Protein AF-A0A023NCV7-F1 (afdb_monomer)

Nearest PDB structures (foldseek):
  8yb4-assembly1_B  TM=9.248E-01  e=5.622E-22  Arabidopsis thaliana
  8yb4-assembly1_A  TM=9.280E-01  e=4.798E-21  Arabidopsis thaliana
  9iuz-assembly1_B  TM=9.327E-01  e=4.513E-21  Arabidopsis thaliana
  9iuz-assembly1_A  TM=9.263E-01  e=2.508E-20  Arabidopsis thaliana
  8f5z-assembly1_B  TM=8.716E-01  e=1.616E-18  Arabidopsis thaliana

Sequence (197 aa):
SLRAPHGCHAQYMVNMGSIASLVMSVTINDDDDDETEADQRKGRKLWGLVVCHHTGPRFVPFPLRYACEFLIQVFGIQINKEVELAAQMREKHILETQTVLCDMLLRESPVAIVTQSPNVMDLVKCDGAALYYQKRFWLLGVSPAEAQIRDITEWLLEYHAGSTGLSTDSLSEAGYLGASVLADAVCGMAAIRINSK

Structure (mmCIF, N/CA/C/O backbone):
data_AF-A0A023NCV7-F1
#
_entry.id   AF-A0A023NCV7-F1
#
loop_
_atom_site.group_PDB
_atom_site.id
_atom_site.type_symbol
_atom_site.label_atom_id
_atom_site.label_alt_id
_atom_site.label_comp_id
_atom_site.label_asym_id
_atom_site.label_entity_id
_atom_site.label_seq_id
_atom_site.pdbx_PDB_ins_code
_atom_site.Cartn_x
_atom_site.Cartn_y
_atom_site.Cartn_z
_atom_site.occupancy
_atom_site.B_iso_or_equiv
_atom_site.auth_seq_id
_atom_site.auth_comp_id
_atom_site.auth_asym_id
_atom_site.auth_atom_id
_atom_site.pdbx_PDB_model_num
ATOM 1 N N . SER A 1 1 ? 32.061 -2.683 -18.522 1.00 50.81 1 SER A N 1
ATOM 2 C CA . SER A 1 1 ? 31.701 -3.989 -19.111 1.00 50.81 1 SER A CA 1
ATOM 3 C C . SER A 1 1 ? 30.283 -3.904 -19.662 1.00 50.81 1 SER A C 1
ATOM 5 O O . SER A 1 1 ? 29.450 -3.301 -18.995 1.00 50.81 1 SER A O 1
ATOM 7 N N . LEU A 1 2 ? 30.011 -4.425 -20.864 1.00 81.94 2 LEU A N 1
ATOM 8 C CA . LEU A 1 2 ? 28.650 -4.552 -21.407 1.00 81.94 2 LEU A CA 1
ATOM 9 C C . LEU A 1 2 ? 28.188 -5.996 -21.184 1.00 81.94 2 LEU A C 1
ATOM 11 O O . LEU A 1 2 ? 28.809 -6.923 -21.695 1.00 81.94 2 LEU A O 1
ATOM 15 N N . ARG A 1 3 ? 27.131 -6.185 -20.389 1.00 91.69 3 ARG A N 1
ATOM 16 C CA . ARG A 1 3 ? 26.597 -7.506 -20.033 1.00 91.69 3 ARG A CA 1
ATOM 17 C C . ARG A 1 3 ? 25.434 -7.864 -20.956 1.00 91.69 3 ARG A C 1
ATOM 19 O O . ARG A 1 3 ? 24.516 -7.062 -21.108 1.00 91.69 3 ARG A O 1
ATOM 26 N N . ALA A 1 4 ? 25.449 -9.065 -21.529 1.00 92.31 4 ALA A N 1
ATOM 27 C CA . ALA A 1 4 ? 24.305 -9.582 -22.276 1.00 92.31 4 ALA A CA 1
ATOM 28 C C . ALA A 1 4 ? 23.112 -9.869 -21.334 1.00 92.31 4 ALA A C 1
ATOM 30 O O . ALA A 1 4 ? 23.329 -10.312 -20.199 1.00 92.31 4 ALA A O 1
ATOM 31 N N . PRO A 1 5 ? 21.858 -9.623 -21.763 1.00 92.38 5 PRO A N 1
ATOM 32 C CA . PRO A 1 5 ? 20.683 -9.967 -20.970 1.00 92.38 5 PRO A CA 1
ATOM 33 C C . PRO A 1 5 ? 20.503 -11.488 -20.884 1.00 92.38 5 PRO A C 1
ATOM 35 O O . PRO A 1 5 ? 20.932 -12.236 -21.760 1.00 92.38 5 PRO A O 1
ATOM 38 N N . HIS A 1 6 ? 19.834 -11.947 -19.827 1.00 95.25 6 HIS A N 1
ATOM 39 C CA . HIS A 1 6 ? 19.460 -13.354 -19.699 1.00 95.25 6 HIS A CA 1
ATOM 40 C C . HIS A 1 6 ? 18.419 -13.742 -20.767 1.00 95.25 6 HIS A C 1
ATOM 42 O O . HIS A 1 6 ? 17.557 -12.930 -21.113 1.00 95.25 6 HIS A O 1
ATOM 48 N N . GLY A 1 7 ? 18.461 -14.987 -21.257 1.00 95.38 7 GLY A N 1
ATOM 49 C CA . GLY A 1 7 ? 17.630 -15.444 -22.381 1.00 95.38 7 GLY A CA 1
ATOM 50 C C . GLY A 1 7 ? 16.120 -15.299 -22.152 1.00 95.38 7 GLY A C 1
ATOM 51 O O . GLY A 1 7 ? 15.398 -14.906 -23.065 1.00 95.38 7 GLY A O 1
ATOM 52 N N . CYS A 1 8 ? 15.640 -15.514 -20.921 1.00 96.06 8 CYS A N 1
ATOM 53 C CA . CYS A 1 8 ? 14.221 -15.309 -20.600 1.00 96.06 8 CYS A CA 1
ATOM 54 C C . CYS A 1 8 ? 13.778 -13.846 -20.778 1.00 96.06 8 CYS A C 1
ATOM 56 O O . CYS A 1 8 ? 12.691 -13.591 -21.291 1.00 96.06 8 CYS A O 1
ATOM 58 N N . HIS A 1 9 ? 14.634 -12.880 -20.425 1.00 95.19 9 HIS A N 1
ATOM 59 C CA . HIS A 1 9 ? 14.334 -11.462 -20.598 1.00 95.19 9 HIS A CA 1
ATOM 60 C C . HIS A 1 9 ? 14.361 -11.067 -22.078 1.00 95.19 9 HIS A C 1
ATOM 62 O O . HIS A 1 9 ? 13.511 -10.303 -22.520 1.00 95.19 9 HIS A O 1
ATOM 68 N N . ALA A 1 10 ? 15.274 -11.636 -22.870 1.00 94.12 10 ALA A N 1
ATOM 69 C CA . ALA A 1 10 ? 15.285 -11.426 -24.317 1.00 94.12 10 ALA A CA 1
ATOM 70 C C . ALA A 1 10 ? 13.975 -11.904 -24.974 1.00 94.12 10 ALA A C 1
ATOM 72 O O . ALA A 1 10 ? 13.380 -11.161 -25.753 1.00 94.12 10 ALA A O 1
ATOM 73 N N . GLN A 1 11 ? 13.475 -13.093 -24.611 1.00 96.25 11 GLN A N 1
ATOM 74 C CA . GLN A 1 11 ? 12.193 -13.589 -25.126 1.00 96.25 11 GLN A CA 1
ATOM 75 C C . GLN A 1 11 ? 11.005 -12.734 -24.658 1.00 96.25 11 GLN A C 1
ATOM 77 O O . GLN A 1 11 ? 10.097 -12.465 -25.440 1.00 96.25 11 GLN A O 1
ATOM 82 N N . TYR A 1 12 ? 11.020 -12.263 -23.408 1.00 96.56 12 TYR A N 1
ATOM 83 C CA . TYR A 1 12 ? 10.007 -11.339 -22.891 1.00 96.56 12 TYR A CA 1
ATOM 84 C C . TYR A 1 12 ? 9.927 -10.044 -23.717 1.00 96.56 12 TYR A C 1
ATOM 86 O O . TYR A 1 12 ? 8.837 -9.615 -24.091 1.00 96.56 12 TYR A O 1
ATOM 94 N N . MET A 1 13 ? 11.076 -9.461 -24.066 1.00 96.50 13 MET A N 1
ATOM 95 C CA . MET A 1 13 ? 11.151 -8.260 -24.903 1.00 96.50 13 MET A CA 1
ATOM 96 C C . MET A 1 13 ? 10.560 -8.488 -26.302 1.00 96.50 13 MET A C 1
ATOM 98 O O . MET A 1 13 ? 9.782 -7.659 -26.776 1.00 96.50 13 MET A O 1
ATOM 102 N N . VAL A 1 14 ? 10.842 -9.644 -26.920 1.00 95.06 14 VAL A N 1
ATOM 103 C CA . VAL A 1 14 ? 10.238 -10.050 -28.204 1.00 95.06 14 VAL A CA 1
ATOM 104 C C . VAL A 1 14 ? 8.720 -10.171 -28.084 1.00 95.06 14 VAL A C 1
ATOM 106 O O . VAL A 1 14 ? 8.000 -9.621 -28.913 1.00 95.06 14 VAL A O 1
ATOM 109 N N . ASN A 1 15 ? 8.226 -10.830 -27.032 1.00 96.81 15 ASN A N 1
ATOM 110 C CA . ASN A 1 15 ? 6.789 -11.007 -26.807 1.00 96.81 15 ASN A CA 1
ATOM 111 C C . ASN A 1 15 ? 6.062 -9.668 -26.582 1.00 96.81 15 ASN A C 1
ATOM 113 O O . ASN A 1 15 ? 4.904 -9.534 -26.963 1.00 96.81 15 ASN A O 1
ATOM 117 N N . MET A 1 16 ? 6.740 -8.669 -26.006 1.00 95.75 16 MET A N 1
ATOM 118 C CA . MET A 1 16 ? 6.221 -7.302 -25.866 1.00 95.75 16 MET A CA 1
ATOM 119 C C . MET A 1 16 ? 6.356 -6.441 -27.133 1.00 95.75 16 MET A C 1
ATOM 121 O O . MET A 1 16 ? 5.933 -5.286 -27.129 1.00 95.75 16 MET A O 1
ATOM 125 N N . GLY A 1 17 ? 6.977 -6.943 -28.205 1.00 95.50 17 GLY A N 1
ATOM 126 C CA . GLY A 1 17 ? 7.245 -6.157 -29.413 1.00 95.50 17 GLY A CA 1
ATOM 127 C C . GLY A 1 17 ? 8.300 -5.059 -29.217 1.00 95.50 17 GLY A C 1
ATOM 128 O O . GLY A 1 17 ? 8.311 -4.070 -29.951 1.00 95.50 17 GLY A O 1
ATOM 129 N N . SER A 1 18 ? 9.188 -5.204 -28.228 1.00 96.12 18 SER A N 1
ATOM 130 C CA . SER A 1 18 ? 10.251 -4.242 -27.942 1.00 96.12 18 SER A CA 1
ATOM 131 C C . SER A 1 18 ? 11.618 -4.782 -28.369 1.00 96.12 18 SER A C 1
ATOM 133 O O . SER A 1 18 ? 12.077 -5.816 -27.893 1.00 96.12 18 SER A O 1
ATOM 135 N N . ILE A 1 19 ? 12.282 -4.061 -29.278 1.00 95.19 19 ILE A N 1
ATOM 136 C CA . ILE A 1 19 ? 13.569 -4.454 -29.877 1.00 95.19 19 ILE A CA 1
ATOM 137 C C . ILE A 1 19 ? 14.756 -3.874 -29.099 1.00 95.19 19 ILE A C 1
ATOM 139 O O . ILE A 1 19 ? 15.827 -4.477 -29.051 1.00 95.19 19 ILE A O 1
ATOM 143 N N . ALA A 1 20 ? 14.586 -2.707 -28.478 1.00 95.62 20 ALA A N 1
ATOM 144 C CA . ALA A 1 20 ? 15.602 -2.095 -27.631 1.00 95.62 20 ALA A CA 1
ATOM 145 C C . ALA A 1 20 ? 14.981 -1.540 -26.349 1.00 95.62 20 ALA A C 1
ATOM 147 O O . ALA A 1 20 ? 13.881 -0.983 -26.376 1.00 95.62 20 ALA A O 1
ATOM 148 N N . SER A 1 21 ? 15.718 -1.641 -25.242 1.00 95.44 21 SER A N 1
ATOM 149 C CA . SER A 1 21 ? 15.344 -1.030 -23.970 1.00 95.44 21 SER A CA 1
ATOM 150 C C . SER A 1 21 ? 16.503 -0.328 -23.272 1.00 95.44 21 SER A C 1
ATOM 152 O O . SER A 1 21 ? 17.675 -0.666 -23.452 1.00 95.44 21 SER A O 1
ATOM 154 N N . LEU A 1 22 ? 16.150 0.667 -22.461 1.00 95.81 22 LEU A N 1
ATOM 155 C CA . LEU A 1 22 ? 17.023 1.296 -21.476 1.00 95.81 22 LEU A CA 1
ATOM 156 C C . LEU A 1 22 ? 16.271 1.315 -20.147 1.00 95.81 22 LEU A C 1
ATOM 158 O O . LEU A 1 22 ? 15.139 1.788 -20.092 1.00 95.81 22 LEU A O 1
ATOM 162 N N . VAL A 1 23 ? 16.895 0.794 -19.096 1.00 95.62 23 VAL A N 1
ATOM 163 C CA . VAL A 1 23 ? 16.295 0.697 -17.763 1.00 95.62 23 VAL A CA 1
ATOM 164 C C . VAL A 1 23 ? 17.202 1.392 -16.762 1.00 95.62 23 VAL A C 1
ATOM 166 O O . VAL A 1 23 ? 18.411 1.160 -16.764 1.00 95.62 23 VAL A O 1
ATOM 169 N N . MET A 1 24 ? 16.620 2.239 -15.918 1.00 96.19 24 MET A N 1
ATOM 170 C CA . MET A 1 24 ? 17.314 2.958 -14.849 1.00 96.19 24 MET A CA 1
ATOM 171 C C . MET A 1 24 ? 16.564 2.766 -13.533 1.00 96.19 24 MET A C 1
ATOM 173 O O . MET A 1 24 ? 15.335 2.811 -13.506 1.00 96.19 24 MET A O 1
ATOM 177 N N . SER A 1 25 ? 17.298 2.549 -12.445 1.00 95.62 25 SER A N 1
ATOM 178 C CA . SER A 1 25 ? 16.724 2.358 -11.113 1.00 95.62 25 SER A CA 1
ATOM 179 C C . SER A 1 25 ? 16.431 3.685 -10.427 1.00 95.62 25 SER A C 1
ATOM 181 O O . SER A 1 25 ? 17.313 4.536 -10.324 1.00 95.62 25 SER A O 1
ATOM 183 N N . VAL A 1 26 ? 15.224 3.818 -9.890 1.00 96.38 26 VAL A N 1
ATOM 184 C CA . VAL A 1 26 ? 14.843 4.890 -8.973 1.00 96.38 26 VAL A CA 1
ATOM 185 C C . VAL A 1 26 ? 15.020 4.360 -7.556 1.00 96.38 26 VAL A C 1
ATOM 187 O O . VAL A 1 26 ? 14.357 3.402 -7.160 1.00 96.38 26 VAL A O 1
ATOM 190 N N . THR A 1 27 ? 15.925 4.961 -6.792 1.00 92.94 27 THR A N 1
ATOM 191 C CA . THR A 1 27 ? 16.217 4.549 -5.412 1.00 92.94 27 THR A CA 1
ATOM 192 C C . THR A 1 27 ? 15.955 5.692 -4.450 1.00 92.94 27 THR A C 1
ATOM 194 O O . THR A 1 27 ? 16.483 6.793 -4.658 1.00 92.94 27 THR A O 1
ATOM 197 N N . ILE A 1 28 ? 15.196 5.408 -3.399 1.00 92.50 28 ILE A N 1
ATOM 198 C CA . ILE A 1 28 ? 14.858 6.354 -2.335 1.00 92.50 28 ILE A CA 1
ATOM 199 C C . ILE A 1 28 ? 15.565 5.960 -1.035 1.00 92.50 28 ILE A C 1
ATOM 201 O O . ILE A 1 28 ? 16.189 4.899 -0.978 1.00 92.50 28 ILE A O 1
ATOM 205 N N . ASN A 1 29 ? 15.523 6.828 -0.032 1.00 89.00 29 ASN A N 1
ATOM 206 C CA . ASN A 1 29 ? 16.001 6.495 1.300 1.00 89.00 29 ASN A CA 1
ATOM 207 C C . ASN A 1 29 ? 15.086 5.430 1.896 1.00 89.00 29 ASN A C 1
ATOM 209 O O . ASN A 1 29 ? 13.879 5.405 1.645 1.00 89.00 29 ASN A O 1
ATOM 213 N N . ASP A 1 30 ? 15.697 4.509 2.616 1.00 81.75 30 ASP A N 1
ATOM 214 C CA . ASP A 1 30 ? 14.975 3.524 3.383 1.00 81.75 30 ASP A CA 1
ATOM 215 C C . ASP A 1 30 ? 14.709 4.106 4.767 1.00 81.75 30 ASP A C 1
ATOM 217 O O . ASP A 1 30 ? 15.651 4.338 5.522 1.00 81.75 30 ASP A O 1
ATOM 221 N N . ASP A 1 31 ? 13.441 4.413 5.031 1.00 69.94 31 ASP A N 1
ATOM 222 C CA . ASP A 1 31 ? 12.961 4.894 6.329 1.00 69.94 31 ASP A CA 1
ATOM 223 C C . ASP A 1 31 ? 12.339 3.748 7.158 1.00 69.94 31 ASP A C 1
ATOM 225 O O . ASP A 1 31 ? 11.772 4.005 8.217 1.00 69.94 31 ASP A O 1
ATOM 229 N N . ASP A 1 32 ? 12.431 2.491 6.687 1.00 59.00 32 ASP A N 1
ATOM 230 C CA . ASP A 1 32 ? 12.025 1.297 7.446 1.00 59.00 32 ASP A CA 1
ATOM 231 C C . ASP A 1 32 ? 13.099 0.972 8.507 1.00 59.00 32 ASP A C 1
ATOM 233 O O . ASP A 1 32 ? 13.773 -0.056 8.454 1.00 59.00 32 ASP A O 1
ATOM 237 N N . ASP A 1 33 ? 13.294 1.883 9.462 1.00 52.72 33 ASP A N 1
ATOM 238 C CA . ASP A 1 33 ? 14.011 1.604 10.704 1.00 52.72 33 ASP A CA 1
ATOM 239 C C . ASP A 1 33 ? 13.010 0.944 11.671 1.00 52.72 33 ASP A C 1
ATOM 241 O O . ASP A 1 33 ? 12.359 1.610 12.477 1.00 52.72 33 ASP A O 1
ATOM 245 N N . ASP A 1 34 ? 12.881 -0.387 11.606 1.00 49.22 34 ASP A N 1
ATOM 246 C CA . ASP A 1 34 ? 12.534 -1.148 12.809 1.00 49.22 34 ASP A CA 1
ATOM 247 C C . ASP A 1 34 ? 13.583 -0.761 13.863 1.00 49.22 34 ASP A C 1
ATOM 249 O O . ASP A 1 34 ? 14.760 -1.094 13.717 1.00 49.22 34 ASP A O 1
ATOM 253 N N . GLU A 1 35 ? 13.177 0.006 14.880 1.00 49.16 35 GLU A N 1
ATOM 254 C CA . GLU A 1 35 ? 14.012 0.603 15.932 1.00 49.16 35 GLU A CA 1
ATOM 255 C C . GLU A 1 35 ? 14.779 -0.445 16.768 1.00 49.16 35 GLU A C 1
ATOM 257 O O . GLU A 1 35 ? 14.533 -0.615 17.963 1.00 49.16 35 GLU A O 1
ATOM 262 N N . THR A 1 36 ? 15.727 -1.178 16.178 1.00 51.59 36 THR A N 1
ATOM 263 C CA . THR A 1 36 ? 16.487 -2.191 16.918 1.00 51.59 36 THR A CA 1
ATOM 264 C C . THR A 1 36 ? 17.975 -2.279 16.664 1.00 51.59 36 THR A C 1
ATOM 266 O O . THR A 1 36 ? 18.594 -3.019 17.417 1.00 51.59 36 THR A O 1
ATOM 269 N N . GLU A 1 37 ? 18.611 -1.507 15.774 1.00 45.31 37 GLU A N 1
ATOM 270 C CA . GLU A 1 37 ? 20.084 -1.454 15.766 1.00 45.31 37 GLU A CA 1
ATOM 271 C C . GLU A 1 37 ? 20.654 -0.059 15.474 1.00 45.31 37 GLU A C 1
ATOM 273 O O . GLU A 1 37 ? 20.385 0.585 14.465 1.00 45.31 37 GLU A O 1
ATOM 278 N N . ALA A 1 38 ? 21.488 0.405 16.406 1.00 50.50 38 ALA A N 1
ATOM 279 C CA . ALA A 1 38 ? 22.177 1.687 16.408 1.00 50.50 38 ALA A CA 1
ATOM 280 C C . ALA A 1 38 ? 23.367 1.735 15.425 1.00 50.50 38 ALA A C 1
ATOM 282 O O . ALA A 1 38 ? 24.478 2.087 15.823 1.00 50.50 38 ALA A O 1
ATOM 283 N N . ASP A 1 39 ? 23.147 1.413 14.147 1.00 46.59 39 ASP A N 1
ATOM 284 C CA . ASP A 1 39 ? 24.123 1.654 13.076 1.00 46.59 39 ASP A CA 1
ATOM 285 C C . ASP A 1 39 ? 23.455 2.397 11.904 1.00 46.59 39 ASP A C 1
ATOM 287 O O . ASP A 1 39 ? 22.959 1.823 10.937 1.00 46.59 39 ASP A O 1
ATOM 291 N N . GLN A 1 40 ? 23.402 3.728 12.043 1.00 50.50 40 GLN A N 1
ATOM 292 C CA . GLN A 1 40 ? 22.711 4.697 11.181 1.00 50.50 40 GLN A CA 1
ATOM 293 C C . GLN A 1 40 ? 23.321 4.824 9.775 1.00 50.50 40 GLN A C 1
ATOM 295 O O . GLN A 1 40 ? 23.818 5.882 9.372 1.00 50.50 40 GLN A O 1
ATOM 300 N N . ARG A 1 41 ? 23.240 3.775 8.965 1.00 52.72 41 ARG A N 1
ATOM 301 C CA . ARG A 1 41 ? 23.305 3.931 7.512 1.00 52.72 41 ARG A CA 1
ATOM 302 C C . ARG A 1 41 ? 21.896 3.823 6.975 1.00 52.72 41 ARG A C 1
ATOM 304 O O . ARG A 1 41 ? 21.486 2.729 6.612 1.00 52.72 41 ARG A O 1
ATOM 311 N N . LYS A 1 42 ? 21.205 4.969 6.878 1.00 61.34 42 LYS A N 1
ATOM 312 C CA . LYS A 1 42 ? 19.975 5.097 6.081 1.00 61.34 42 LYS A CA 1
ATOM 313 C C . LYS A 1 42 ? 20.189 4.355 4.765 1.00 61.34 42 LYS A C 1
ATOM 315 O O . LYS A 1 42 ? 21.018 4.768 3.943 1.00 61.34 42 LYS A O 1
ATOM 320 N N . GLY A 1 43 ? 19.528 3.211 4.624 1.00 76.31 43 GLY A N 1
ATOM 321 C CA . GLY A 1 43 ? 19.647 2.376 3.442 1.00 76.31 43 GLY A CA 1
ATOM 322 C C . GLY A 1 43 ? 19.156 3.148 2.222 1.00 76.31 43 GLY A C 1
ATOM 323 O O . GLY A 1 43 ? 18.441 4.142 2.337 1.00 76.31 43 GLY A O 1
ATOM 324 N N . ARG A 1 44 ? 19.534 2.712 1.021 1.00 84.56 44 ARG A N 1
ATOM 325 C CA . ARG A 1 44 ? 18.794 3.101 -0.184 1.00 84.56 44 ARG A CA 1
ATOM 326 C C . ARG A 1 44 ? 18.006 1.893 -0.641 1.00 84.56 44 ARG A C 1
ATOM 328 O O . ARG A 1 44 ? 18.619 0.878 -0.972 1.00 84.56 44 ARG A O 1
ATOM 335 N N . LYS A 1 45 ? 16.684 2.018 -0.726 1.00 90.44 45 LYS A N 1
ATOM 336 C CA . LYS A 1 45 ? 15.830 0.981 -1.307 1.00 90.44 45 LYS A CA 1
ATOM 337 C C . LYS A 1 45 ? 15.495 1.275 -2.760 1.00 90.44 45 LYS A C 1
ATOM 339 O O . LYS A 1 45 ? 15.401 2.430 -3.184 1.00 90.44 45 LYS A O 1
ATOM 344 N N . LEU A 1 46 ? 15.327 0.213 -3.546 1.00 93.25 46 LEU A N 1
ATOM 345 C CA . LEU A 1 46 ? 14.788 0.308 -4.899 1.00 93.25 46 LEU A CA 1
ATOM 346 C C . LEU A 1 46 ? 13.302 0.659 -4.802 1.00 93.25 46 LEU A C 1
ATOM 348 O O . LEU A 1 46 ? 12.497 -0.173 -4.402 1.00 93.25 46 LEU A O 1
ATOM 352 N N . TRP A 1 47 ? 12.948 1.881 -5.187 1.00 94.44 47 TRP A N 1
ATOM 353 C CA . TRP A 1 47 ? 11.556 2.329 -5.221 1.00 94.44 47 TRP A CA 1
ATOM 354 C C . TRP A 1 47 ? 10.843 1.864 -6.488 1.00 94.44 47 TRP A C 1
ATOM 356 O O . TRP A 1 47 ? 9.673 1.502 -6.469 1.00 94.44 47 TRP A O 1
ATOM 366 N N . GLY A 1 48 ? 11.564 1.872 -7.610 1.00 95.81 48 GLY A N 1
ATOM 367 C CA . GLY A 1 48 ? 11.009 1.503 -8.902 1.00 95.81 48 GLY A CA 1
ATOM 368 C C . GLY A 1 48 ? 12.013 1.639 -10.036 1.00 95.81 48 GLY A C 1
ATOM 369 O O . GLY A 1 48 ? 13.207 1.858 -9.823 1.00 95.81 48 GLY A O 1
ATOM 370 N N . LEU A 1 49 ? 11.523 1.509 -11.266 1.00 97.00 49 LEU A N 1
ATOM 371 C CA . LEU A 1 49 ? 12.330 1.576 -12.481 1.00 97.00 49 LEU A CA 1
ATOM 372 C C . LEU A 1 49 ? 11.734 2.590 -13.456 1.00 97.00 49 LEU A C 1
ATOM 374 O O . LEU A 1 49 ? 10.522 2.633 -13.649 1.00 97.00 49 LEU A O 1
ATOM 378 N N . VAL A 1 50 ? 12.597 3.334 -14.144 1.00 97.19 50 VAL A N 1
ATOM 379 C CA . VAL A 1 50 ? 12.236 4.013 -15.390 1.00 97.19 50 VAL A CA 1
ATOM 380 C C . VAL A 1 50 ? 12.661 3.120 -16.543 1.00 97.19 50 VAL A C 1
ATOM 382 O O . VAL A 1 50 ? 13.847 2.841 -16.727 1.00 97.19 50 VAL A O 1
ATOM 385 N N . VAL A 1 51 ? 11.671 2.651 -17.300 1.00 96.56 51 VAL A N 1
ATOM 386 C CA . VAL A 1 51 ? 11.846 1.699 -18.396 1.00 96.56 51 VAL A CA 1
ATOM 387 C C . VAL A 1 51 ? 11.482 2.379 -19.709 1.00 96.56 51 VAL A C 1
ATOM 389 O O . VAL A 1 51 ? 10.347 2.801 -19.916 1.00 96.56 51 VAL A O 1
ATOM 392 N N . CYS A 1 52 ? 12.447 2.475 -20.615 1.00 96.00 52 CYS A N 1
ATOM 393 C CA . CYS A 1 52 ? 12.240 2.964 -21.970 1.00 96.00 52 CYS A CA 1
ATOM 394 C C . CYS A 1 52 ? 12.242 1.781 -22.937 1.00 96.00 52 CYS A C 1
ATOM 396 O O . CYS A 1 52 ? 13.198 1.007 -22.947 1.00 96.00 52 CYS A O 1
ATOM 398 N N . HIS A 1 53 ? 11.215 1.676 -23.779 1.00 96.69 53 HIS A N 1
ATOM 399 C CA . HIS A 1 53 ? 11.108 0.679 -24.846 1.00 96.69 53 HIS A CA 1
ATOM 400 C C . HIS A 1 53 ? 11.162 1.344 -26.219 1.00 96.69 53 HIS A C 1
ATOM 402 O O . HIS A 1 53 ? 10.686 2.463 -26.404 1.00 96.69 53 HIS A O 1
ATOM 408 N N . HIS A 1 54 ? 11.715 0.635 -27.198 1.00 97.06 54 HIS A N 1
ATOM 409 C CA . HIS A 1 54 ? 11.727 1.067 -28.588 1.00 97.06 54 HIS A CA 1
ATOM 410 C C . HIS A 1 54 ? 11.415 -0.116 -29.512 1.00 97.06 54 HIS A C 1
ATOM 412 O O . HIS A 1 54 ? 11.937 -1.216 -29.324 1.00 97.06 54 HIS A O 1
ATOM 418 N N . THR A 1 55 ? 10.560 0.104 -30.511 1.00 96.00 55 THR A N 1
ATOM 419 C CA . THR A 1 55 ? 10.116 -0.921 -31.479 1.00 96.00 55 THR A CA 1
ATOM 420 C C . THR A 1 55 ? 11.131 -1.189 -32.588 1.00 96.00 55 THR A C 1
ATOM 422 O O . THR A 1 55 ? 10.978 -2.133 -33.347 1.00 96.00 55 THR A O 1
ATOM 425 N N . GLY A 1 56 ? 12.177 -0.368 -32.685 1.00 95.62 56 GLY A N 1
ATOM 426 C CA . GLY A 1 56 ? 13.324 -0.561 -33.574 1.00 95.62 56 GLY A CA 1
ATOM 427 C C . GLY A 1 56 ? 14.647 -0.588 -32.803 1.00 95.62 56 GLY A C 1
ATOM 428 O O . GLY A 1 56 ? 14.680 -0.140 -31.651 1.00 95.62 56 GLY A O 1
ATOM 429 N N . PRO A 1 57 ? 15.747 -1.052 -33.421 1.00 94.81 57 PRO A N 1
ATOM 430 C CA . PRO A 1 57 ? 17.062 -1.019 -32.795 1.00 94.81 57 PRO A CA 1
ATOM 431 C C . PRO A 1 57 ? 17.455 0.429 -32.481 1.00 94.81 57 PRO A C 1
ATOM 433 O O . PRO A 1 57 ? 17.414 1.302 -33.348 1.00 94.81 57 PRO A O 1
ATOM 436 N N . ARG A 1 58 ? 17.827 0.695 -31.226 1.00 95.56 58 ARG A N 1
ATOM 437 C CA . ARG A 1 58 ? 18.220 2.030 -30.769 1.00 95.56 58 ARG A CA 1
ATOM 438 C C . ARG A 1 58 ? 19.424 1.948 -29.846 1.00 95.56 58 ARG A C 1
ATOM 440 O O . ARG A 1 58 ? 19.357 1.346 -28.780 1.00 95.56 58 ARG A O 1
ATOM 447 N N . PHE A 1 59 ? 20.507 2.609 -30.240 1.00 95.75 59 PHE A N 1
ATOM 448 C CA . PHE A 1 59 ? 21.685 2.788 -29.400 1.00 95.75 59 PHE A CA 1
ATOM 449 C C . PHE A 1 59 ? 21.654 4.169 -28.738 1.00 95.75 59 PHE A C 1
ATOM 451 O O . PHE A 1 59 ? 21.501 5.182 -29.418 1.00 95.75 59 PHE A O 1
ATOM 458 N N . VAL A 1 60 ? 21.816 4.214 -27.414 1.00 95.69 60 VAL A N 1
ATOM 459 C CA . VAL A 1 60 ? 21.910 5.464 -26.644 1.00 95.69 60 VAL A CA 1
ATOM 460 C C . VAL A 1 60 ? 23.365 5.660 -26.211 1.00 95.69 60 VAL A C 1
ATOM 462 O O . VAL A 1 60 ? 23.844 4.856 -25.410 1.00 95.69 60 VAL A O 1
ATOM 465 N N . PRO A 1 61 ? 24.085 6.685 -26.705 1.00 96.56 61 PRO A N 1
ATOM 466 C CA . PRO A 1 61 ? 25.462 6.978 -26.307 1.00 96.56 61 PRO A CA 1
ATOM 467 C C . PRO A 1 61 ? 25.637 7.170 -24.796 1.00 96.56 61 PRO A C 1
ATOM 469 O O . PRO A 1 61 ? 24.737 7.653 -24.111 1.00 96.56 61 PRO A O 1
ATOM 472 N N . PHE A 1 62 ? 26.826 6.842 -24.279 1.00 95.38 62 PHE A N 1
ATOM 473 C CA . PHE A 1 62 ? 27.134 6.949 -22.847 1.00 95.38 62 PHE A CA 1
ATOM 474 C C . PHE A 1 62 ? 26.856 8.340 -22.242 1.00 95.38 62 PHE A C 1
ATOM 476 O O . PHE A 1 62 ? 26.217 8.365 -21.194 1.00 95.38 62 PHE A O 1
ATOM 483 N N . PRO A 1 63 ? 27.215 9.477 -22.881 1.00 97.38 63 PRO A N 1
ATOM 484 C CA . PRO A 1 63 ? 26.917 10.796 -22.316 1.00 97.38 63 PRO A CA 1
ATOM 485 C C . PRO A 1 63 ? 25.422 11.031 -22.071 1.00 97.38 63 PRO A C 1
ATOM 487 O O . PRO A 1 63 ? 25.048 11.610 -21.056 1.00 97.38 63 PRO A O 1
ATOM 490 N N . LEU A 1 64 ? 24.558 10.524 -22.959 1.00 96.69 64 LEU A N 1
ATOM 491 C CA . LEU A 1 64 ? 23.110 10.604 -22.768 1.00 96.69 64 LEU A CA 1
ATOM 492 C C . LEU A 1 64 ? 22.636 9.679 -21.649 1.00 96.69 64 LEU A C 1
ATOM 494 O O . LEU A 1 64 ? 21.818 10.097 -20.841 1.00 96.69 64 LEU A O 1
ATOM 498 N N . ARG A 1 65 ? 23.169 8.453 -21.552 1.00 96.06 65 ARG A N 1
ATOM 499 C CA . ARG A 1 65 ? 22.829 7.545 -20.442 1.00 96.06 65 ARG A CA 1
ATOM 500 C C . ARG A 1 65 ? 23.212 8.142 -19.086 1.00 96.06 65 ARG A C 1
ATOM 502 O O . ARG A 1 65 ? 22.424 8.041 -18.157 1.00 96.06 65 ARG A O 1
ATOM 509 N N . TYR A 1 66 ? 24.366 8.802 -19.004 1.00 95.94 66 TYR A N 1
ATOM 510 C CA . TYR A 1 66 ? 24.817 9.492 -17.795 1.00 95.94 66 TYR A CA 1
ATOM 511 C C . TYR A 1 66 ? 23.922 10.690 -17.444 1.00 95.94 66 TYR A C 1
ATOM 513 O O . TYR A 1 66 ? 23.533 10.861 -16.294 1.00 95.94 66 TYR A O 1
ATOM 521 N N . ALA A 1 67 ? 23.534 11.494 -18.440 1.00 97.31 67 ALA A N 1
ATOM 522 C CA . ALA A 1 67 ? 22.584 12.585 -18.227 1.00 97.31 67 ALA A CA 1
ATOM 523 C C . ALA A 1 67 ? 21.220 12.067 -17.735 1.00 97.31 67 ALA A C 1
ATOM 525 O O . ALA A 1 67 ? 20.642 12.635 -16.810 1.00 97.31 67 ALA A O 1
ATOM 526 N N . CYS A 1 68 ? 20.722 10.967 -18.308 1.00 96.5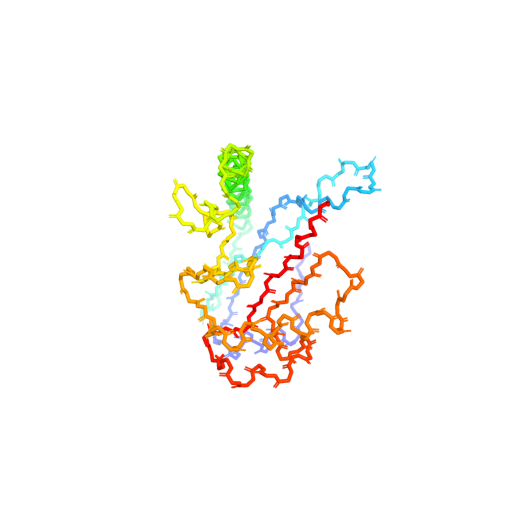6 68 CYS A N 1
ATOM 527 C CA . CYS A 1 68 ? 19.502 10.321 -17.836 1.00 96.56 68 CYS A CA 1
ATOM 528 C C . CYS A 1 68 ? 19.658 9.795 -16.404 1.00 96.56 68 CYS A C 1
ATOM 530 O O . CYS A 1 68 ? 18.778 10.032 -15.587 1.00 96.56 68 CYS A O 1
ATOM 532 N N . GLU A 1 69 ? 20.774 9.148 -16.070 1.00 94.88 69 GLU A N 1
ATOM 533 C CA . GLU A 1 69 ? 21.051 8.675 -14.710 1.00 94.88 69 GLU A CA 1
ATOM 534 C C . GLU A 1 69 ? 21.030 9.824 -13.692 1.00 94.88 69 GLU A C 1
ATOM 536 O O . GLU A 1 69 ? 20.379 9.709 -12.655 1.00 94.88 69 GLU A O 1
ATOM 541 N N . PHE A 1 70 ? 21.651 10.962 -14.014 1.00 95.88 70 PHE A N 1
ATOM 542 C CA . PHE A 1 70 ? 21.595 12.154 -13.168 1.00 95.88 70 PHE A CA 1
ATOM 543 C C . PHE A 1 70 ? 20.158 12.663 -12.979 1.00 95.88 70 PHE A C 1
ATOM 545 O O . PHE A 1 70 ? 19.741 12.942 -11.856 1.00 95.88 70 PHE A O 1
ATOM 552 N N . LEU A 1 71 ? 19.364 12.725 -14.053 1.00 96.81 71 LEU A N 1
ATOM 553 C CA . LEU A 1 71 ? 17.948 13.093 -13.958 1.00 96.81 71 LEU A CA 1
ATOM 554 C C . LEU A 1 71 ? 17.165 12.129 -13.056 1.00 96.81 71 LEU A C 1
ATOM 556 O O . LEU A 1 71 ? 16.344 12.578 -12.260 1.00 96.81 71 LEU A O 1
ATOM 560 N N . ILE A 1 72 ? 17.440 10.824 -13.131 1.00 96.19 72 ILE A N 1
ATOM 561 C CA . ILE A 1 72 ? 16.810 9.822 -12.262 1.00 96.19 72 ILE A CA 1
ATOM 562 C C . ILE A 1 72 ? 17.230 9.990 -10.796 1.00 96.19 72 ILE A C 1
ATOM 564 O O . ILE A 1 72 ? 16.402 9.809 -9.904 1.00 96.19 72 ILE A O 1
ATOM 568 N N . GLN A 1 73 ? 18.474 10.386 -10.521 1.00 93.62 73 GLN A N 1
ATOM 569 C CA . GLN A 1 73 ? 18.909 10.701 -9.156 1.00 93.62 73 GLN A CA 1
ATOM 570 C C . GLN A 1 73 ? 18.149 11.905 -8.587 1.00 93.62 73 GLN A C 1
ATOM 572 O O . GLN A 1 73 ? 17.631 11.822 -7.475 1.00 93.62 73 GLN A O 1
ATOM 577 N N . VAL A 1 74 ? 18.023 12.990 -9.359 1.00 95.75 74 VAL A N 1
ATOM 578 C CA . VAL A 1 74 ? 17.239 14.173 -8.959 1.00 95.75 74 VAL A CA 1
ATOM 579 C C . VAL A 1 74 ? 15.766 13.812 -8.758 1.00 95.75 74 VAL A C 1
ATOM 581 O O . VAL A 1 74 ? 15.159 14.215 -7.769 1.00 95.75 74 VAL A O 1
ATOM 584 N N . PHE A 1 75 ? 15.204 12.993 -9.648 1.00 95.56 75 PHE A N 1
ATOM 585 C CA . PHE A 1 75 ? 13.844 12.477 -9.517 1.00 95.56 75 PHE A CA 1
ATOM 586 C C . PHE A 1 75 ? 13.649 11.673 -8.223 1.00 95.56 75 PHE A C 1
ATOM 588 O O . PHE A 1 75 ? 12.681 11.901 -7.502 1.00 95.56 75 PHE A O 1
ATOM 595 N N . GLY A 1 76 ? 14.596 10.796 -7.875 1.00 94.56 76 GLY A N 1
ATOM 596 C CA . GLY A 1 76 ? 14.570 10.049 -6.615 1.00 94.56 76 GLY A CA 1
ATOM 597 C C . GLY A 1 76 ? 14.629 10.951 -5.377 1.00 94.56 76 GLY A C 1
ATOM 598 O O . GLY A 1 76 ? 13.944 10.682 -4.394 1.00 94.56 76 GLY A O 1
ATOM 599 N N . ILE A 1 77 ? 15.394 12.048 -5.415 1.00 93.25 77 ILE A N 1
ATOM 600 C CA . ILE A 1 77 ? 15.421 13.045 -4.328 1.00 93.25 77 ILE A CA 1
ATOM 601 C C . ILE A 1 77 ? 14.057 13.728 -4.185 1.00 93.25 77 ILE A C 1
ATOM 603 O O . ILE A 1 77 ? 13.573 13.894 -3.067 1.00 93.25 77 ILE A O 1
ATOM 607 N N . GLN A 1 78 ? 13.412 14.091 -5.297 1.00 95.31 78 GLN A N 1
ATOM 608 C CA . GLN A 1 78 ? 12.086 14.703 -5.237 1.00 95.31 78 GLN A CA 1
ATOM 609 C C . GLN A 1 78 ? 11.043 13.727 -4.683 1.00 95.31 78 GLN A C 1
ATOM 611 O O . GLN A 1 78 ? 10.258 14.124 -3.830 1.00 95.31 78 GLN A O 1
ATOM 616 N N . ILE A 1 79 ? 11.063 12.454 -5.100 1.00 94.56 79 ILE A N 1
ATOM 617 C CA . ILE 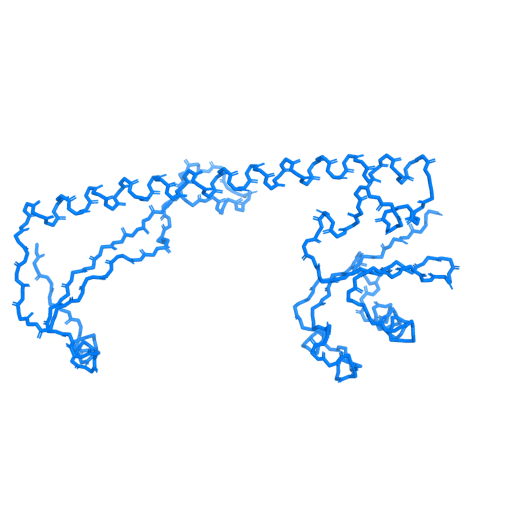A 1 79 ? 10.162 11.433 -4.541 1.00 94.56 79 ILE A CA 1
ATOM 618 C C . ILE A 1 79 ? 10.353 11.311 -3.030 1.00 94.56 79 ILE A C 1
ATOM 620 O O . ILE A 1 79 ? 9.364 11.346 -2.309 1.00 94.56 79 ILE A O 1
ATOM 624 N N . ASN A 1 80 ? 11.599 11.207 -2.550 1.00 92.31 80 ASN A N 1
ATOM 625 C CA . ASN A 1 80 ? 11.886 11.166 -1.111 1.00 92.31 80 ASN A CA 1
ATOM 626 C C . ASN A 1 80 ? 11.212 12.321 -0.372 1.00 92.31 80 ASN A C 1
ATOM 628 O O . ASN A 1 80 ? 10.511 12.104 0.608 1.00 92.31 80 ASN A O 1
ATOM 632 N N . LYS A 1 81 ? 11.389 13.544 -0.881 1.00 92.62 81 LYS A N 1
ATOM 633 C CA . LYS A 1 81 ? 10.820 14.740 -0.267 1.00 92.62 81 LYS A CA 1
ATOM 634 C C . LYS A 1 81 ? 9.291 14.702 -0.235 1.00 92.62 81 LYS A C 1
ATOM 636 O O . LYS A 1 81 ? 8.704 15.058 0.778 1.00 92.62 81 LYS A O 1
ATOM 641 N N . GLU A 1 82 ? 8.644 14.289 -1.322 1.00 94.12 82 GLU A N 1
ATOM 642 C CA . GLU A 1 82 ? 7.179 14.173 -1.368 1.00 94.12 82 GLU A CA 1
ATOM 643 C C . GLU A 1 82 ? 6.661 13.106 -0.394 1.00 94.12 82 GLU A C 1
ATOM 645 O O . GLU A 1 82 ? 5.670 13.331 0.298 1.00 94.12 82 GLU A O 1
ATOM 650 N N . VAL A 1 83 ? 7.345 11.962 -0.307 1.00 91.06 83 VAL A N 1
ATOM 651 C CA . VAL A 1 83 ? 7.000 10.882 0.629 1.00 91.06 83 VAL A CA 1
ATOM 652 C C . VAL A 1 83 ? 7.148 11.353 2.077 1.00 91.06 83 VAL A C 1
ATOM 654 O O . VAL A 1 83 ? 6.220 11.178 2.865 1.00 91.06 83 VAL A O 1
ATOM 657 N N . GLU A 1 84 ? 8.259 12.011 2.412 1.00 90.81 84 GLU A N 1
ATOM 658 C CA . GLU A 1 84 ? 8.519 12.552 3.750 1.00 90.81 84 GLU A CA 1
ATOM 659 C C . GLU A 1 84 ? 7.494 13.631 4.132 1.00 90.81 84 GLU A C 1
ATOM 661 O O . GLU A 1 84 ? 6.917 13.587 5.217 1.00 90.81 84 GLU A O 1
ATOM 666 N N . LEU A 1 85 ? 7.190 14.565 3.225 1.00 93.81 85 LEU A N 1
ATOM 667 C CA . LEU A 1 85 ? 6.167 15.588 3.457 1.00 93.81 85 LEU A CA 1
ATOM 668 C C . LEU A 1 85 ? 4.778 14.971 3.655 1.00 93.81 85 LEU A C 1
ATOM 670 O O . LEU A 1 85 ? 4.034 15.401 4.537 1.00 93.81 85 LEU A O 1
ATOM 674 N N . ALA A 1 86 ? 4.416 13.958 2.865 1.00 91.94 86 ALA A N 1
ATOM 675 C CA . ALA A 1 86 ? 3.150 13.249 3.027 1.00 91.94 86 ALA A CA 1
ATOM 676 C C . ALA A 1 86 ? 3.068 12.515 4.376 1.00 91.94 86 ALA A C 1
ATOM 678 O O . ALA A 1 86 ? 2.003 12.510 4.999 1.00 91.94 86 ALA A O 1
ATOM 679 N N . ALA A 1 87 ? 4.176 11.934 4.845 1.00 90.19 87 ALA A N 1
ATOM 680 C CA . ALA A 1 87 ? 4.266 11.310 6.162 1.00 90.19 87 ALA A CA 1
ATOM 681 C C . ALA A 1 87 ? 4.113 12.345 7.288 1.00 90.19 87 ALA A C 1
ATOM 683 O O . ALA A 1 87 ? 3.249 12.175 8.146 1.00 90.19 87 ALA A O 1
ATOM 684 N N . GLN A 1 88 ? 4.845 13.462 7.226 1.00 91.94 88 GLN A N 1
ATOM 685 C CA . GLN A 1 88 ? 4.757 14.553 8.207 1.00 91.94 88 GLN A CA 1
ATOM 686 C C . GLN A 1 88 ? 3.351 15.163 8.281 1.00 91.94 88 GLN A C 1
ATOM 688 O O . GLN A 1 88 ? 2.826 15.405 9.368 1.00 91.94 88 GLN A O 1
ATOM 693 N N . MET A 1 89 ? 2.703 15.402 7.134 1.00 92.12 89 MET A N 1
ATOM 694 C CA . MET A 1 89 ? 1.325 15.906 7.105 1.00 92.12 89 MET A CA 1
ATOM 695 C C . MET A 1 89 ? 0.345 14.916 7.738 1.00 92.12 89 MET A C 1
ATOM 697 O O . MET A 1 89 ? -0.549 15.330 8.476 1.00 92.12 89 MET A O 1
ATOM 701 N N . ARG A 1 90 ? 0.518 13.615 7.472 1.00 89.81 90 ARG A N 1
ATOM 702 C CA . ARG A 1 90 ? -0.303 12.560 8.073 1.00 89.81 90 ARG A CA 1
ATOM 703 C C . ARG A 1 90 ? -0.106 12.496 9.586 1.00 89.81 90 ARG A C 1
ATOM 705 O O . ARG A 1 90 ? -1.094 12.467 10.309 1.00 89.81 90 ARG A O 1
ATOM 712 N N . GLU A 1 91 ? 1.137 12.500 10.059 1.00 90.69 91 GLU A N 1
ATOM 713 C CA . GLU A 1 91 ? 1.465 12.468 11.487 1.00 90.69 91 GLU A CA 1
ATOM 714 C C . GLU A 1 91 ? 0.874 13.676 12.219 1.00 90.69 91 GLU A C 1
ATOM 716 O O . GLU A 1 91 ? 0.193 13.519 13.233 1.00 90.69 91 GLU A O 1
ATOM 721 N N . LYS A 1 92 ? 1.042 14.878 11.655 1.00 91.81 92 LYS A N 1
ATOM 722 C CA . LYS A 1 92 ? 0.443 16.100 12.194 1.00 91.81 92 LYS A CA 1
ATOM 723 C C . LYS A 1 92 ? -1.080 15.984 12.296 1.00 91.81 92 LYS 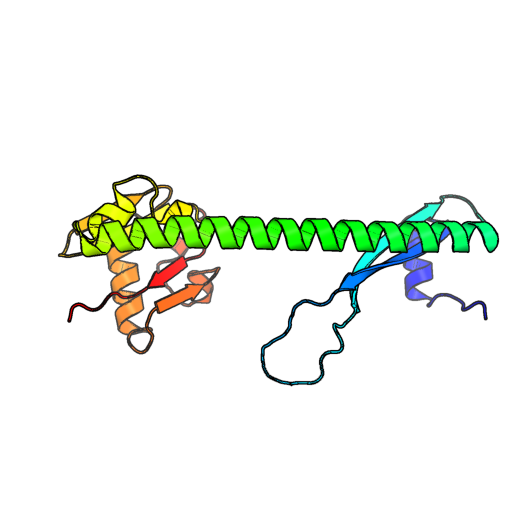A C 1
ATOM 725 O O . LYS A 1 92 ? -1.645 16.310 13.337 1.00 91.81 92 LYS A O 1
ATOM 730 N N . HIS A 1 93 ? -1.737 15.509 11.237 1.00 88.88 93 HIS A N 1
ATOM 731 C CA . HIS A 1 93 ? -3.189 15.343 11.224 1.00 88.88 93 HIS A CA 1
ATOM 732 C C . HIS A 1 93 ? -3.669 14.324 12.269 1.00 88.88 93 HIS A C 1
ATOM 734 O O . HIS A 1 93 ? -4.659 14.569 12.962 1.00 88.88 93 HIS A O 1
ATOM 740 N N . ILE A 1 94 ? -2.942 13.213 12.429 1.00 89.56 94 ILE A N 1
ATOM 741 C CA . ILE A 1 94 ? -3.219 12.213 13.466 1.00 89.56 94 ILE A CA 1
ATOM 742 C C . ILE A 1 94 ? -3.087 12.839 14.857 1.00 89.56 94 ILE A C 1
ATOM 744 O O . ILE A 1 94 ? -3.993 12.681 15.669 1.00 89.56 94 ILE A O 1
ATOM 748 N N . LEU A 1 95 ? -2.010 13.581 15.130 1.00 91.75 95 LEU A N 1
ATOM 749 C CA . LEU A 1 95 ? -1.773 14.196 16.439 1.00 91.75 95 LEU A CA 1
ATOM 750 C C . LEU A 1 95 ? -2.847 15.236 16.802 1.00 91.75 95 LEU A C 1
ATOM 752 O O . LEU A 1 95 ? -3.341 15.253 17.933 1.00 91.75 95 LEU A O 1
ATOM 756 N N . GLU A 1 96 ? -3.239 16.083 15.846 1.00 90.56 96 GLU A N 1
ATOM 757 C CA . GLU A 1 96 ? -4.322 17.061 16.019 1.00 90.56 96 GLU A CA 1
ATOM 758 C C . GLU A 1 96 ? -5.652 16.357 16.326 1.00 90.56 96 GLU A C 1
ATOM 760 O O . GLU A 1 96 ? -6.331 16.700 17.297 1.00 90.56 96 GLU A O 1
ATOM 765 N N . THR A 1 97 ? -5.986 15.315 15.559 1.00 88.25 97 THR A N 1
ATOM 766 C CA . THR A 1 97 ? -7.226 14.545 15.736 1.00 88.25 97 THR A CA 1
ATOM 767 C C . THR A 1 97 ? -7.235 13.782 17.062 1.00 88.25 97 THR A C 1
ATOM 769 O O . THR A 1 97 ? -8.217 13.847 17.800 1.00 88.25 97 THR A O 1
ATOM 772 N N . GLN A 1 98 ? -6.133 13.119 17.429 1.00 87.81 98 GLN A N 1
ATOM 773 C CA . GLN A 1 98 ? -5.992 12.436 18.720 1.00 87.81 98 GLN A CA 1
ATOM 774 C C . GLN A 1 98 ? -6.148 13.400 19.892 1.00 87.81 98 GLN A C 1
ATOM 776 O O . GLN A 1 98 ? -6.806 13.059 20.869 1.00 87.81 98 GLN A O 1
ATOM 781 N N . THR A 1 99 ? -5.581 14.605 19.799 1.00 89.25 99 THR A N 1
ATOM 782 C CA . THR A 1 99 ? -5.704 15.615 20.858 1.00 89.25 99 THR A CA 1
ATOM 783 C C . THR A 1 99 ? -7.169 15.980 21.098 1.00 89.25 99 THR A C 1
ATOM 785 O O . THR A 1 99 ? -7.616 15.999 22.245 1.00 89.25 99 THR A O 1
ATOM 788 N N . VAL A 1 100 ? -7.933 16.210 20.026 1.00 85.12 100 VAL A N 1
ATOM 789 C CA . VAL A 1 100 ? -9.364 16.537 20.117 1.00 85.12 100 VAL A CA 1
ATOM 790 C C . VAL A 1 100 ? -10.176 15.354 20.649 1.00 85.12 100 VAL A C 1
ATOM 792 O O . VAL A 1 100 ? -10.968 15.526 21.574 1.00 85.12 100 VAL A O 1
ATOM 795 N N . LEU A 1 101 ? -9.947 14.143 20.131 1.00 84.69 101 LEU A N 1
ATOM 796 C CA . LEU A 1 101 ? -10.662 12.944 20.579 1.00 84.69 101 LEU A CA 1
ATOM 797 C C . LEU A 1 101 ? -10.357 12.598 22.047 1.00 84.69 101 LEU A C 1
ATOM 799 O O . LEU A 1 101 ? -11.261 12.209 22.784 1.00 84.69 101 LEU A O 1
ATOM 803 N N . CYS A 1 102 ? -9.115 12.778 22.503 1.00 85.62 102 CYS A N 1
ATOM 804 C CA . CYS A 1 102 ? -8.748 12.618 23.911 1.00 85.62 102 CYS A CA 1
ATOM 805 C C . CYS A 1 102 ? -9.458 13.643 24.806 1.00 85.62 102 CYS A C 1
ATOM 807 O O . CYS A 1 102 ? -9.932 13.275 25.879 1.00 85.62 102 CYS A O 1
ATOM 809 N N . ASP A 1 103 ? -9.571 14.906 24.378 1.00 85.75 103 ASP A N 1
ATOM 810 C CA . ASP A 1 103 ? -10.313 15.922 25.134 1.00 85.75 103 ASP A CA 1
ATOM 811 C C . ASP A 1 103 ? -11.810 15.576 25.223 1.00 85.75 103 ASP A C 1
ATOM 813 O O . ASP A 1 103 ? -12.385 15.633 26.311 1.00 85.75 10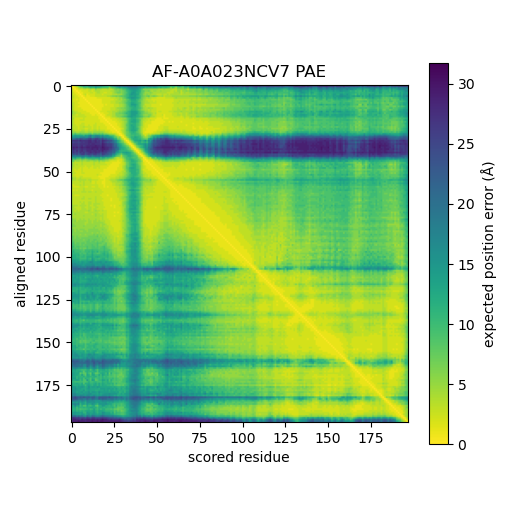3 ASP A O 1
ATOM 817 N N . MET A 1 104 ? -12.415 15.105 24.123 1.00 84.00 104 MET A N 1
ATOM 818 C CA . MET A 1 104 ? -13.800 14.610 24.100 1.00 84.00 104 MET A CA 1
ATOM 819 C C . MET A 1 104 ? -14.000 13.426 25.055 1.00 84.00 104 MET A C 1
ATOM 821 O O . MET A 1 104 ? -14.958 13.410 25.823 1.00 84.00 104 MET A O 1
ATOM 825 N N . LEU A 1 105 ? -13.084 12.452 25.070 1.00 80.88 105 LEU A N 1
ATOM 826 C CA . LEU A 1 105 ? -13.156 11.306 25.986 1.00 80.88 105 LEU A CA 1
ATOM 827 C C . LEU A 1 105 ? -13.038 11.706 27.463 1.00 80.88 105 LEU A C 1
ATOM 829 O O . LEU A 1 105 ? -13.618 11.039 28.320 1.00 80.88 105 LEU A O 1
ATOM 833 N N . LEU A 1 106 ? -12.271 12.756 27.771 1.00 83.00 106 LEU A N 1
ATOM 834 C CA . LEU A 1 106 ? -12.045 13.215 29.144 1.00 83.00 106 LEU A CA 1
ATOM 835 C C . LEU A 1 106 ? -13.153 14.137 29.661 1.00 83.00 106 LEU A C 1
ATOM 837 O O . LEU A 1 106 ? -13.427 14.139 30.862 1.00 83.00 106 LEU A O 1
ATOM 841 N N . ARG A 1 107 ? -13.754 14.947 28.785 1.00 80.19 107 ARG A N 1
ATOM 842 C CA . ARG A 1 107 ? -14.736 15.975 29.165 1.00 80.19 107 ARG A CA 1
ATOM 843 C C . ARG A 1 107 ? -16.179 15.575 28.888 1.00 80.19 107 ARG A C 1
ATOM 845 O O . ARG A 1 107 ? -17.082 16.129 29.512 1.00 80.19 107 ARG A O 1
ATOM 852 N N . GLU A 1 108 ? -16.397 14.635 27.975 1.00 76.12 108 GLU A N 1
ATOM 853 C CA . GLU A 1 108 ? -17.718 14.239 27.500 1.00 76.12 108 GLU A CA 1
ATOM 854 C C . GLU A 1 108 ? -17.963 12.725 27.644 1.00 76.12 108 GLU A C 1
ATOM 856 O O . GLU A 1 108 ? -17.334 12.028 28.438 1.00 76.12 108 GLU A O 1
ATOM 861 N N . SER A 1 109 ? -18.958 12.205 26.920 1.00 82.12 109 SER A N 1
ATOM 862 C CA . SER A 1 109 ? -19.265 10.775 26.873 1.00 82.12 109 SER A CA 1
ATOM 863 C C . SER A 1 109 ? -18.380 10.065 25.838 1.00 82.12 109 SER A C 1
ATOM 865 O O . SER A 1 109 ? -18.152 10.639 24.775 1.00 82.12 109 SER A O 1
ATOM 867 N N . PRO A 1 110 ? -17.994 8.785 26.038 1.00 80.94 110 PRO A N 1
ATOM 868 C CA . PRO A 1 110 ? -17.286 7.984 25.028 1.00 80.94 110 PRO A CA 1
ATOM 869 C C . PRO A 1 110 ? -17.970 7.926 23.660 1.00 80.94 110 PRO A C 1
ATOM 871 O O . PRO A 1 110 ? -17.337 7.640 22.655 1.00 80.94 110 PRO A O 1
ATOM 874 N N . VAL A 1 111 ? -19.268 8.213 23.622 1.00 86.25 111 VAL A N 1
ATOM 875 C CA . VAL A 1 111 ? -20.078 8.306 22.407 1.00 86.25 111 VAL A CA 1
ATOM 876 C C . VAL A 1 111 ? -19.657 9.477 21.504 1.00 86.25 111 VAL A C 1
ATOM 878 O O . VAL A 1 111 ? -19.813 9.391 20.285 1.00 86.25 111 VAL A O 1
ATOM 881 N N . ALA A 1 112 ? -19.087 10.545 22.076 1.00 86.56 112 ALA A N 1
ATOM 882 C CA . ALA A 1 112 ? -18.709 11.764 21.360 1.00 86.56 112 ALA A CA 1
ATOM 883 C C . ALA A 1 112 ? -17.741 11.494 20.198 1.00 86.56 112 ALA A C 1
ATOM 885 O O . ALA A 1 112 ? -17.900 12.093 19.138 1.00 86.56 112 ALA A O 1
ATOM 886 N N . ILE A 1 113 ? -16.840 10.514 20.344 1.00 85.94 113 ILE A N 1
ATOM 887 C CA . ILE A 1 113 ? -15.856 10.131 19.315 1.00 85.94 113 ILE A CA 1
ATOM 888 C C . ILE A 1 113 ? -16.491 9.596 18.021 1.00 85.94 113 ILE A C 1
ATOM 890 O O . ILE A 1 113 ? -15.810 9.495 17.003 1.00 85.94 113 ILE A O 1
ATOM 894 N N . VAL A 1 114 ? -17.770 9.207 18.064 1.00 88.19 114 VAL A N 1
ATOM 895 C CA . VAL A 1 114 ? -18.538 8.740 16.898 1.00 88.19 114 VAL A CA 1
ATOM 896 C C . VAL A 1 114 ? -19.571 9.778 16.466 1.00 88.19 114 VAL A C 1
ATOM 898 O O . VAL A 1 114 ? -19.851 9.904 15.279 1.00 88.19 114 VAL A O 1
ATOM 901 N N . THR A 1 115 ? -20.163 10.516 17.409 1.00 86.38 115 THR A N 1
ATOM 902 C CA . THR A 1 115 ? -21.290 11.417 17.116 1.00 86.38 115 THR A CA 1
ATOM 903 C C . THR A 1 115 ? -20.898 12.854 16.781 1.00 86.38 115 THR A C 1
ATOM 905 O O . THR A 1 115 ? -21.741 13.591 16.275 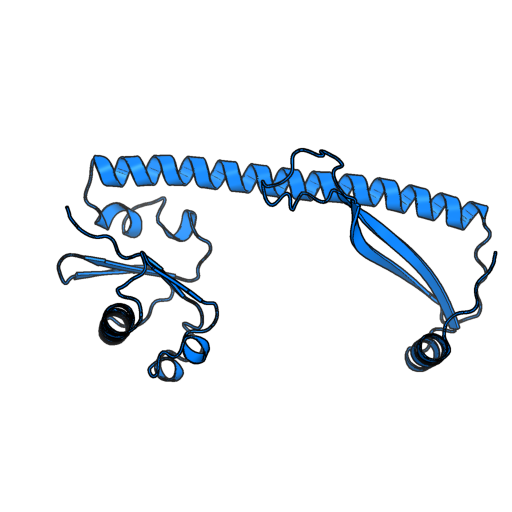1.00 86.38 115 THR A O 1
ATOM 908 N N . GLN A 1 116 ? -19.678 13.286 17.107 1.00 86.31 116 GLN A N 1
ATOM 909 C CA . GLN A 1 116 ? -19.208 14.656 16.869 1.00 86.31 116 GLN A CA 1
ATOM 910 C C . GLN A 1 116 ? -18.196 14.731 15.722 1.00 86.31 116 GLN A C 1
ATOM 912 O O . GLN A 1 116 ? -17.892 13.731 15.089 1.00 86.31 116 GLN A O 1
ATOM 917 N N . SER A 1 117 ? -17.711 15.933 15.412 1.00 85.31 117 SER A N 1
ATOM 918 C CA . SER A 1 117 ? -16.680 16.164 14.399 1.00 85.31 117 SER A CA 1
ATOM 919 C C . SER A 1 117 ? -15.519 16.934 15.035 1.00 85.31 117 SER A C 1
ATOM 921 O O . SER A 1 117 ? -15.783 17.952 15.681 1.00 85.31 117 SER A O 1
ATOM 923 N N . PRO A 1 118 ? -14.256 16.526 14.821 1.00 87.38 118 PRO A N 1
ATOM 924 C CA . PRO A 1 118 ? -13.817 15.298 14.143 1.00 87.38 118 PRO A CA 1
ATOM 925 C C . PRO A 1 118 ? -14.236 14.019 14.896 1.00 87.38 118 PRO A C 1
ATOM 927 O O . PRO A 1 118 ? -14.452 14.053 16.106 1.00 87.38 118 PRO A O 1
ATOM 930 N N . ASN A 1 119 ? -14.369 12.905 14.177 1.00 89.81 119 ASN A N 1
ATOM 931 C CA . ASN A 1 119 ? -14.715 11.581 14.705 1.00 89.81 119 ASN A CA 1
ATOM 932 C C . ASN A 1 119 ? -13.611 10.546 14.428 1.00 89.81 119 ASN A C 1
ATOM 934 O O . ASN A 1 119 ? -12.571 10.828 13.838 1.00 89.81 119 ASN A O 1
ATOM 938 N N . VAL A 1 120 ? -13.845 9.305 14.854 1.00 88.06 120 VAL A N 1
ATOM 939 C CA . VAL A 1 120 ? -12.908 8.184 14.692 1.00 88.06 120 VAL A CA 1
ATOM 940 C C . VAL A 1 120 ? -12.516 7.884 13.233 1.00 88.06 120 VAL A C 1
ATOM 942 O O . VAL A 1 120 ? -11.397 7.427 13.005 1.00 88.06 120 VAL A O 1
ATOM 945 N N . MET A 1 121 ? -13.373 8.168 12.244 1.00 91.12 121 MET A N 1
ATOM 946 C CA . MET A 1 121 ? -13.044 7.980 10.820 1.00 91.12 121 MET A CA 1
ATOM 947 C C . MET A 1 121 ? -12.094 9.061 10.280 1.00 91.12 121 MET A C 1
ATOM 949 O O . MET A 1 121 ? -11.474 8.858 9.239 1.00 91.12 121 MET A O 1
ATOM 953 N N . ASP A 1 122 ? -11.937 10.188 10.986 1.00 89.25 122 ASP A N 1
ATOM 954 C CA . ASP A 1 122 ? -10.899 11.184 10.680 1.00 89.25 122 ASP A CA 1
ATOM 955 C C . ASP A 1 122 ? -9.521 10.723 11.191 1.00 89.25 122 ASP A C 1
ATOM 957 O O . ASP A 1 122 ? -8.484 11.087 10.641 1.00 89.25 122 ASP A O 1
ATOM 961 N N . LEU A 1 123 ? -9.497 9.874 12.227 1.00 85.31 123 LEU A N 1
ATOM 962 C CA . LEU A 1 123 ? -8.264 9.308 12.777 1.00 85.31 123 LEU A CA 1
ATOM 963 C C . LEU A 1 123 ? -7.773 8.097 11.973 1.00 85.31 123 LEU A C 1
ATOM 965 O O . LEU A 1 123 ? -6.572 7.941 11.743 1.00 85.31 123 LEU A O 1
ATOM 969 N N . VAL A 1 124 ? -8.696 7.218 11.579 1.00 86.94 124 VAL A N 1
ATOM 970 C CA . VAL A 1 124 ? -8.398 5.981 10.855 1.00 86.94 124 VAL A CA 1
ATOM 971 C C . VAL A 1 124 ? -9.137 5.998 9.531 1.00 86.94 124 VAL A C 1
ATOM 973 O O . VAL A 1 124 ? -10.359 6.092 9.498 1.00 86.94 124 VAL A O 1
ATOM 976 N N . LYS A 1 125 ? -8.399 5.844 8.428 1.00 86.25 125 LYS A N 1
ATOM 977 C CA . LYS A 1 125 ? -9.000 5.743 7.099 1.00 86.25 125 LYS A CA 1
ATOM 978 C C . LYS A 1 125 ? -9.777 4.428 6.982 1.00 86.25 125 LYS A C 1
ATOM 980 O O . LYS A 1 125 ? -9.180 3.382 6.739 1.00 86.25 125 LYS A O 1
ATOM 985 N N . CYS A 1 126 ? -11.091 4.497 7.134 1.00 91.19 126 CYS A N 1
ATOM 986 C CA . CYS A 1 126 ? -12.006 3.373 6.979 1.00 91.19 126 CYS A CA 1
ATOM 987 C C . CYS A 1 126 ? -13.295 3.800 6.266 1.00 91.19 126 CYS A C 1
ATOM 989 O O . CYS A 1 126 ? -13.598 4.988 6.159 1.00 91.19 126 CYS A O 1
ATOM 991 N N . ASP A 1 127 ? -14.054 2.816 5.783 1.00 92.88 127 ASP A N 1
ATOM 992 C CA . ASP A 1 127 ? -15.346 3.046 5.123 1.00 92.88 127 ASP A CA 1
ATOM 993 C C . ASP A 1 127 ? -16.491 3.253 6.128 1.00 92.88 127 ASP A C 1
ATOM 995 O O . ASP A 1 127 ? -17.518 3.855 5.803 1.00 92.88 127 ASP A O 1
ATOM 999 N N . GLY A 1 128 ? -16.302 2.806 7.372 1.00 93.12 128 GLY A N 1
ATOM 1000 C CA . GLY A 1 128 ? -17.215 3.040 8.482 1.00 93.12 128 GLY A CA 1
ATOM 1001 C C . GLY A 1 128 ? -16.641 2.634 9.833 1.00 93.12 128 GLY A C 1
ATOM 1002 O O . GLY A 1 128 ? -15.557 2.055 9.936 1.00 93.12 128 GLY A O 1
ATOM 1003 N N . ALA A 1 129 ? -17.379 2.965 10.886 1.00 93.19 129 ALA A N 1
ATOM 1004 C CA . ALA A 1 129 ? -17.037 2.673 12.268 1.00 93.19 129 ALA A CA 1
ATOM 1005 C C . ALA A 1 129 ? -18.289 2.305 13.071 1.00 93.19 129 ALA A C 1
ATOM 1007 O O . ALA A 1 129 ? -19.394 2.777 12.798 1.00 93.19 129 ALA A O 1
ATOM 1008 N N . ALA A 1 130 ? -18.105 1.478 14.097 1.00 92.88 130 ALA A N 1
ATOM 1009 C CA . ALA A 1 130 ? -19.156 1.122 15.036 1.00 92.88 130 ALA A CA 1
ATOM 1010 C C . AL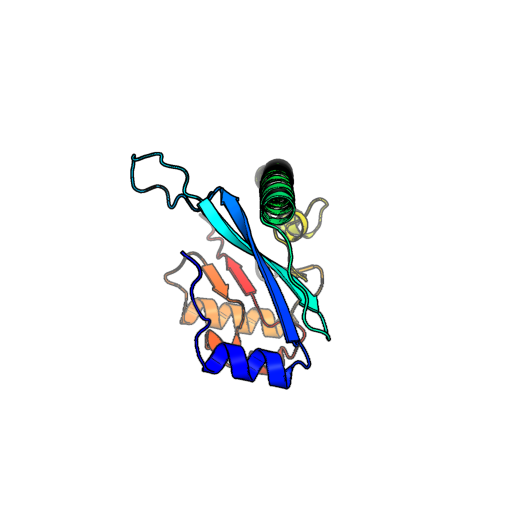A A 1 130 ? -18.621 1.145 16.471 1.00 92.88 130 ALA A C 1
ATOM 1012 O O . ALA A 1 130 ? -17.583 0.557 16.766 1.00 92.88 130 ALA A O 1
ATOM 1013 N N . LEU A 1 131 ? -19.358 1.791 17.373 1.00 91.88 131 LEU A N 1
ATOM 1014 C CA . LEU A 1 131 ? -19.133 1.732 18.814 1.00 91.88 131 LEU A CA 1
ATOM 1015 C C . LEU A 1 131 ? -20.262 0.929 19.454 1.00 91.88 131 LEU A C 1
ATOM 1017 O O . LEU A 1 131 ? -21.432 1.295 19.342 1.00 91.88 131 LEU A O 1
ATOM 1021 N N . TYR A 1 132 ? -19.903 -0.141 20.160 1.00 90.56 132 TYR A N 1
ATOM 1022 C CA . TYR A 1 132 ? -20.818 -0.877 21.025 1.00 90.56 132 TYR A CA 1
ATOM 1023 C C . TYR A 1 132 ? -20.486 -0.581 22.488 1.00 90.56 132 TYR A C 1
ATOM 1025 O O . TYR A 1 132 ? -19.462 -1.018 23.009 1.00 90.56 132 TYR A O 1
ATOM 1033 N N . TYR A 1 133 ? -21.346 0.186 23.157 1.00 87.69 133 TYR A N 1
ATOM 1034 C CA . TYR A 1 133 ? -21.129 0.622 24.538 1.00 87.69 133 TYR A CA 1
ATOM 1035 C C . TYR A 1 133 ? -22.447 0.625 25.320 1.00 87.69 133 TYR A C 1
ATOM 1037 O O . TYR A 1 133 ? -23.485 1.051 24.822 1.00 87.69 133 TYR A O 1
ATOM 1045 N N . GLN A 1 134 ? -22.438 0.099 26.550 1.00 86.00 134 GLN A N 1
ATOM 1046 C CA . GLN A 1 134 ? -23.633 -0.001 27.409 1.00 86.00 134 GLN A CA 1
ATOM 1047 C C . GLN A 1 134 ? -24.878 -0.589 26.701 1.00 86.00 134 GLN A C 1
ATOM 1049 O O . GLN A 1 134 ? -25.993 -0.092 26.857 1.00 86.00 134 GLN A O 1
ATOM 1054 N N . LYS A 1 135 ? -24.695 -1.665 25.919 1.00 85.88 135 LYS A N 1
ATOM 1055 C CA . LYS A 1 135 ? -25.754 -2.340 25.136 1.00 85.88 135 LYS A CA 1
ATOM 1056 C C . LYS A 1 135 ? -26.410 -1.477 24.045 1.00 85.88 135 LYS A C 1
ATOM 1058 O O . LYS A 1 135 ? -27.487 -1.822 23.562 1.00 85.88 135 LYS A O 1
ATOM 1063 N N . ARG A 1 136 ? -25.778 -0.372 23.650 1.00 90.00 136 ARG A N 1
ATOM 1064 C CA . ARG A 1 136 ? -26.215 0.508 22.562 1.00 90.00 136 ARG A CA 1
ATOM 1065 C C . ARG A 1 136 ? -25.166 0.544 21.457 1.00 90.00 136 ARG A C 1
ATOM 1067 O O . ARG A 1 136 ? -23.979 0.362 21.727 1.00 90.00 136 ARG A O 1
ATOM 1074 N N . PHE A 1 137 ? -25.631 0.772 20.234 1.00 91.50 137 PHE A N 1
ATOM 1075 C CA . PHE A 1 137 ? -24.798 0.880 19.042 1.00 91.50 137 PHE A CA 1
ATOM 1076 C C . PHE A 1 137 ? -24.802 2.318 18.540 1.00 91.50 137 PHE A C 1
ATOM 1078 O O . PHE A 1 137 ? -25.850 2.960 18.483 1.00 91.50 137 PHE A O 1
ATOM 1085 N N . TRP A 1 138 ? -23.628 2.796 18.146 1.00 93.19 138 TRP A N 1
ATOM 1086 C CA . TRP A 1 138 ? -23.458 4.023 17.379 1.00 93.19 138 TRP A CA 1
ATOM 1087 C C . TRP A 1 138 ? -22.691 3.669 16.119 1.00 93.19 138 TRP A C 1
ATOM 1089 O O . TRP A 1 138 ? -21.584 3.140 16.202 1.00 93.19 138 TRP A O 1
ATOM 1099 N N . LEU A 1 139 ? -23.316 3.910 14.972 1.00 92.75 139 LEU A N 1
ATOM 1100 C CA . LEU A 1 139 ? -22.833 3.493 13.662 1.00 92.75 139 LEU A CA 1
ATOM 1101 C C . LEU A 1 139 ? -22.514 4.725 12.822 1.00 92.75 139 LEU A C 1
ATOM 1103 O O . LEU A 1 139 ? -23.258 5.707 12.858 1.00 92.75 139 LEU A O 1
ATOM 1107 N N . LEU A 1 140 ? -21.428 4.659 12.062 1.00 91.81 140 LEU A N 1
ATOM 1108 C CA . LEU A 1 140 ? -20.967 5.727 11.187 1.00 91.81 140 LEU A CA 1
ATOM 1109 C C . LEU A 1 140 ? -20.460 5.124 9.873 1.00 91.81 140 LEU A C 1
ATOM 1111 O O . LEU A 1 140 ? -19.773 4.106 9.884 1.00 91.81 140 LEU A O 1
ATOM 1115 N N . GLY A 1 141 ? -20.798 5.744 8.741 1.00 92.06 141 GLY A N 1
ATOM 1116 C CA . GLY A 1 141 ? -20.398 5.249 7.420 1.00 92.06 141 GLY A CA 1
ATOM 1117 C C . GLY A 1 141 ? -20.968 3.863 7.083 1.00 92.06 141 GLY A C 1
ATOM 1118 O O . GLY A 1 141 ? -22.076 3.509 7.495 1.00 92.06 141 GLY A O 1
ATOM 1119 N N . VAL A 1 142 ? -20.209 3.086 6.310 1.00 92.31 142 VAL A N 1
ATOM 1120 C CA . VAL A 1 142 ? -20.546 1.708 5.929 1.00 92.31 142 VAL A CA 1
ATOM 1121 C C . VAL A 1 142 ? -20.255 0.778 7.104 1.00 92.31 142 VAL A C 1
ATOM 1123 O O . VAL A 1 142 ? -19.104 0.542 7.458 1.00 92.31 142 VAL A O 1
ATOM 1126 N N . SER A 1 143 ? -21.302 0.247 7.729 1.00 91.56 143 SER A N 1
ATOM 1127 C CA . SER A 1 143 ? -21.177 -0.619 8.905 1.00 91.56 143 SER A CA 1
ATOM 1128 C C . SER A 1 143 ? -22.142 -1.807 8.833 1.00 91.56 143 SER A C 1
ATOM 1130 O O . SER A 1 143 ? -23.201 -1.694 8.205 1.00 91.56 143 SER A O 1
ATOM 1132 N N . PRO A 1 144 ? -21.806 -2.953 9.462 1.00 91.62 144 PRO A N 1
ATOM 1133 C CA . PRO A 1 144 ? -22.730 -4.076 9.567 1.00 91.62 144 PRO A CA 1
ATOM 1134 C C . PRO A 1 144 ? -23.986 -3.711 10.369 1.00 91.62 144 PRO A C 1
ATOM 1136 O O . PRO A 1 144 ? -23.978 -2.802 11.201 1.00 91.62 144 PRO A O 1
ATOM 1139 N N . ALA A 1 145 ? -25.069 -4.463 10.180 1.00 91.12 145 ALA A N 1
ATOM 1140 C CA . ALA A 1 145 ? -26.271 -4.314 10.994 1.00 91.12 145 ALA A CA 1
ATOM 1141 C C . ALA A 1 145 ? -26.001 -4.687 12.465 1.00 91.12 145 ALA A C 1
ATOM 1143 O O . ALA A 1 145 ? -25.154 -5.528 12.760 1.00 91.12 145 ALA A O 1
ATOM 1144 N N . GLU A 1 146 ? -26.779 -4.150 13.412 1.00 92.56 146 GLU A N 1
ATOM 1145 C CA . GLU A 1 146 ? -26.554 -4.396 14.849 1.00 92.56 146 GLU A CA 1
ATOM 1146 C C . GLU A 1 146 ? -26.542 -5.884 15.246 1.00 92.56 146 GLU A C 1
ATOM 1148 O O . GLU A 1 146 ? -25.875 -6.268 16.205 1.00 92.56 146 GLU A O 1
ATOM 1153 N N . ALA A 1 147 ? -27.309 -6.731 14.553 1.00 92.19 147 ALA A N 1
ATOM 1154 C CA . ALA A 1 147 ? -27.295 -8.177 14.783 1.00 92.19 147 ALA A CA 1
ATOM 1155 C C . ALA A 1 147 ? -25.950 -8.800 14.374 1.00 92.19 147 ALA A C 1
ATOM 1157 O O . ALA A 1 147 ? -25.413 -9.628 15.100 1.00 92.19 147 ALA A O 1
ATOM 1158 N N . GLN A 1 148 ? -25.381 -8.339 13.259 1.00 92.00 148 GLN A N 1
ATOM 1159 C CA . GLN A 1 148 ? -24.077 -8.779 12.768 1.00 92.00 148 GLN A CA 1
ATOM 1160 C C . GLN A 1 148 ? -22.948 -8.259 13.665 1.00 92.00 148 GLN A C 1
ATOM 1162 O O . GLN A 1 148 ? -22.020 -8.993 13.965 1.00 92.00 148 GLN A O 1
ATOM 1167 N N . ILE A 1 149 ? -23.041 -7.023 14.168 1.00 92.75 149 ILE A N 1
ATOM 1168 C CA . ILE A 1 149 ? -22.041 -6.483 15.108 1.00 92.75 149 ILE A CA 1
ATOM 1169 C C . ILE A 1 149 ? -22.019 -7.291 16.411 1.00 92.75 149 ILE A C 1
ATOM 1171 O O . ILE A 1 149 ? -20.946 -7.519 16.970 1.00 92.75 149 ILE A O 1
ATOM 1175 N N . ARG A 1 150 ? -23.181 -7.748 16.898 1.00 92.62 150 ARG A N 1
ATOM 1176 C CA . ARG A 1 150 ? -23.250 -8.643 18.066 1.00 92.62 150 ARG A CA 1
ATOM 1177 C C . ARG A 1 150 ? -22.551 -9.970 17.802 1.00 92.62 150 ARG A C 1
ATOM 1179 O O . ARG A 1 150 ? -21.714 -10.348 18.611 1.00 92.62 150 ARG A O 1
ATOM 1186 N N . ASP A 1 151 ? -22.837 -10.597 16.665 1.00 93.50 151 ASP A N 1
ATOM 1187 C CA . ASP A 1 151 ? -22.203 -11.853 16.241 1.00 93.50 151 ASP A CA 1
ATOM 1188 C C . ASP A 1 151 ? -20.670 -11.717 16.155 1.00 93.50 151 ASP A C 1
ATOM 1190 O O . ASP A 1 151 ? -19.928 -12.494 16.752 1.00 93.50 151 ASP A O 1
ATOM 1194 N N . ILE A 1 152 ? -20.178 -10.63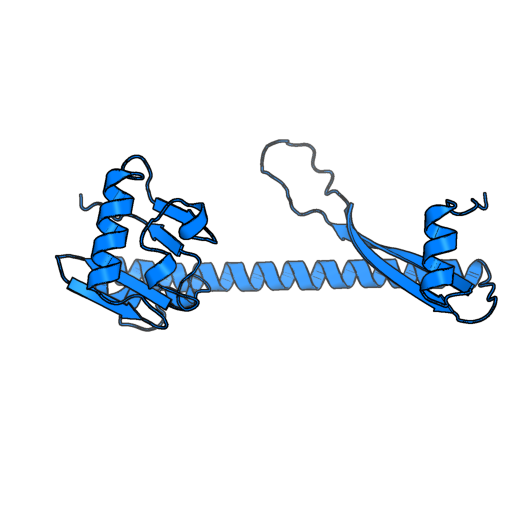7 15.536 1.00 92.50 152 ILE A N 1
ATOM 1195 C CA . ILE A 1 152 ? -18.741 -10.313 15.485 1.00 92.50 152 ILE A CA 1
ATOM 1196 C C . ILE A 1 152 ? -18.166 -10.111 16.894 1.00 92.50 152 ILE A C 1
ATOM 1198 O O . ILE A 1 152 ? -17.059 -10.558 17.186 1.00 92.50 152 ILE A O 1
ATOM 1202 N N . THR A 1 153 ? -18.895 -9.428 17.780 1.00 91.12 153 THR A N 1
ATOM 1203 C CA . THR A 1 153 ? -18.442 -9.176 19.157 1.00 91.12 153 THR A CA 1
ATOM 1204 C C . THR A 1 153 ? -18.320 -10.478 19.947 1.00 91.12 153 THR A C 1
ATOM 1206 O O . THR A 1 153 ? -17.351 -10.650 20.683 1.00 91.12 153 THR A O 1
ATOM 1209 N N . GLU A 1 154 ? -19.273 -11.399 19.793 1.00 91.69 154 GLU A N 1
ATOM 1210 C CA . GLU A 1 154 ? -19.227 -12.726 20.416 1.00 91.69 154 GLU A CA 1
ATOM 1211 C C . GLU A 1 154 ? -18.034 -13.532 19.900 1.00 91.69 154 GLU A C 1
ATOM 1213 O O . GLU A 1 154 ? -17.243 -14.028 20.702 1.00 91.69 154 GLU A O 1
ATOM 1218 N N . TRP A 1 155 ? -17.822 -13.549 18.584 1.00 92.75 155 TRP A N 1
ATOM 1219 C CA . TRP A 1 155 ? -16.657 -14.181 17.970 1.00 92.75 155 TRP A CA 1
ATOM 1220 C C . TRP A 1 155 ? -15.323 -13.603 18.484 1.00 92.75 155 TRP A C 1
ATOM 1222 O O . TRP A 1 155 ? -14.418 -14.354 18.853 1.00 92.75 155 TRP A O 1
ATOM 1232 N N . LEU A 1 156 ? -15.201 -12.275 18.597 1.00 91.12 156 LEU A N 1
ATOM 1233 C CA . LEU A 1 156 ? -14.013 -11.626 19.169 1.00 91.12 156 LEU A CA 1
ATOM 1234 C C . LEU A 1 156 ? -13.783 -12.020 20.635 1.00 91.12 156 LEU A C 1
ATOM 1236 O O . LEU A 1 156 ? -12.640 -12.190 21.058 1.00 91.12 156 LEU A O 1
ATOM 1240 N N . LEU A 1 157 ? -14.846 -12.163 21.426 1.00 89.12 157 LEU A N 1
ATOM 1241 C CA . LEU A 1 157 ? -14.740 -12.585 22.823 1.00 89.12 157 LEU A CA 1
ATOM 1242 C C . LEU A 1 157 ? -14.386 -14.069 22.959 1.00 89.12 157 LEU A C 1
ATOM 1244 O O . LEU A 1 157 ? -13.684 -14.432 23.897 1.00 89.12 157 LEU A O 1
ATOM 1248 N N . GLU A 1 158 ? -14.842 -14.921 22.049 1.00 90.81 158 GLU A N 1
ATOM 1249 C CA . GLU A 1 158 ? -14.562 -16.356 22.097 1.00 90.81 158 GLU A CA 1
ATOM 1250 C C . GLU A 1 158 ? -13.131 -16.673 21.638 1.00 90.81 158 GLU A C 1
ATOM 1252 O O . GLU A 1 158 ? -12.399 -17.377 22.335 1.00 90.81 158 GLU A O 1
ATOM 1257 N N . TYR A 1 159 ? -12.700 -16.104 20.509 1.00 87.88 159 TYR A N 1
ATOM 1258 C CA . TYR A 1 159 ? -11.439 -16.478 19.855 1.00 87.88 159 TYR A CA 1
ATOM 1259 C C . TYR A 1 159 ? -10.297 -15.477 20.080 1.00 87.88 159 TYR A C 1
ATOM 1261 O O . TYR A 1 159 ? -9.127 -15.841 19.953 1.00 87.88 159 TYR A O 1
ATOM 1269 N N . HIS A 1 160 ? -10.603 -14.234 20.469 1.00 85.31 160 HIS A N 1
ATOM 1270 C CA . HIS A 1 160 ? -9.621 -13.152 20.620 1.00 85.31 160 HIS A CA 1
ATOM 1271 C C . HIS A 1 160 ? -9.658 -12.470 22.003 1.00 85.31 160 HIS A C 1
ATOM 1273 O O . HIS A 1 160 ? -9.075 -11.405 22.192 1.00 85.31 160 HIS A O 1
ATOM 1279 N N . ALA A 1 161 ? -10.268 -13.084 23.026 1.00 77.19 161 ALA A N 1
ATOM 1280 C CA . ALA A 1 161 ? -10.354 -12.485 24.366 1.00 77.19 161 ALA A CA 1
ATOM 1281 C C . ALA A 1 161 ? -9.000 -12.174 25.031 1.00 77.19 161 ALA A C 1
ATOM 1283 O O . ALA A 1 161 ? -8.952 -11.315 25.919 1.00 77.19 161 ALA A O 1
ATOM 1284 N N . GLY A 1 162 ? -7.928 -12.868 24.637 1.00 77.00 162 GLY A N 1
ATOM 1285 C CA . GLY A 1 162 ? -6.576 -12.674 25.167 1.00 77.00 162 GLY A CA 1
ATOM 1286 C C . GLY A 1 162 ? -5.848 -11.439 24.626 1.00 77.00 162 GLY A C 1
ATOM 1287 O O . GLY A 1 162 ? -4.845 -11.039 25.211 1.00 77.00 162 GLY A O 1
ATOM 1288 N N . SER A 1 163 ? -6.338 -10.816 23.548 1.00 78.25 163 SER A N 1
ATOM 1289 C CA . SER A 1 163 ? -5.741 -9.613 22.962 1.00 78.25 163 SER A CA 1
ATOM 1290 C C . SER A 1 163 ? -6.501 -8.341 23.364 1.00 78.25 163 SER A C 1
ATOM 1292 O O . SER A 1 163 ? -7.616 -8.364 23.894 1.00 78.25 163 SER A O 1
ATOM 1294 N N . THR A 1 164 ? -5.875 -7.184 23.148 1.00 80.88 164 THR A N 1
ATOM 1295 C CA . THR A 1 164 ? -6.518 -5.864 23.283 1.00 80.88 164 THR A CA 1
ATOM 1296 C C . THR A 1 164 ? -7.426 -5.534 22.093 1.00 80.88 164 THR A C 1
ATOM 1298 O O . THR A 1 164 ? -8.219 -4.595 22.164 1.00 80.88 164 THR A O 1
ATOM 1301 N N . GLY A 1 165 ? -7.341 -6.316 21.016 1.00 83.81 165 GLY A N 1
ATOM 1302 C CA . GLY A 1 165 ? -8.065 -6.108 19.770 1.00 83.81 165 GLY A CA 1
ATOM 1303 C C . GLY A 1 165 ? -7.638 -7.072 18.661 1.00 83.81 165 GLY A C 1
ATOM 1304 O O . GLY A 1 165 ? -6.849 -7.992 18.889 1.00 83.81 165 GLY A O 1
ATOM 1305 N N . LEU A 1 166 ? -8.157 -6.835 17.460 1.00 89.50 166 LEU A N 1
ATOM 1306 C CA . LEU A 1 166 ? -7.854 -7.544 16.217 1.00 89.50 166 LEU A CA 1
ATOM 1307 C C . LEU A 1 166 ? -7.691 -6.520 15.086 1.00 89.50 166 LEU A C 1
ATOM 1309 O O . LEU A 1 166 ? -8.430 -5.542 15.043 1.00 89.50 166 LEU A O 1
ATOM 1313 N N . SER A 1 167 ? -6.775 -6.769 14.153 1.00 92.38 167 SER A N 1
ATOM 1314 C CA . SER A 1 167 ? -6.726 -6.087 12.857 1.00 92.38 167 SER A CA 1
ATOM 1315 C C . SER A 1 167 ? -6.593 -7.138 11.760 1.00 92.38 167 SER A C 1
ATOM 1317 O O . SER A 1 167 ? -5.723 -8.003 11.848 1.00 92.38 167 SER A O 1
ATOM 1319 N N . THR A 1 168 ? -7.473 -7.094 10.766 1.00 92.19 168 THR A N 1
ATOM 1320 C CA . THR A 1 168 ? -7.471 -7.995 9.610 1.00 92.19 168 THR A CA 1
ATOM 1321 C C . THR A 1 168 ? -8.008 -7.271 8.379 1.00 92.19 168 THR A C 1
ATOM 1323 O O . THR A 1 168 ? -8.884 -6.415 8.479 1.00 92.19 168 THR A O 1
ATOM 1326 N N . ASP A 1 169 ? -7.487 -7.613 7.210 1.00 92.12 169 ASP A N 1
ATOM 1327 C CA . ASP A 1 169 ? -7.984 -7.199 5.898 1.00 92.12 169 ASP A CA 1
ATOM 1328 C C . ASP A 1 169 ? -9.069 -8.142 5.343 1.00 92.12 169 ASP A C 1
ATOM 1330 O O . ASP A 1 169 ? -9.788 -7.764 4.417 1.00 92.12 169 ASP A O 1
ATOM 1334 N N . SER A 1 170 ? -9.241 -9.329 5.940 1.00 92.56 170 SER A N 1
ATOM 1335 C CA . SER A 1 170 ? -10.251 -10.320 5.565 1.00 92.56 170 SER A CA 1
ATOM 1336 C C . SER A 1 170 ? -10.791 -11.073 6.784 1.00 92.56 170 SER A C 1
ATOM 1338 O O . SER A 1 170 ? -10.181 -12.012 7.294 1.00 92.56 170 SER A O 1
ATOM 1340 N N . LEU A 1 171 ? -12.011 -10.732 7.204 1.00 92.00 171 LEU A N 1
ATOM 1341 C CA . LEU A 1 171 ? -12.750 -11.443 8.252 1.00 92.00 171 LEU A CA 1
ATOM 1342 C C . LEU A 1 171 ? -12.909 -12.938 7.935 1.00 92.00 171 LEU A C 1
ATOM 1344 O O . LEU A 1 171 ? -12.884 -13.769 8.841 1.00 92.00 171 LEU A O 1
ATOM 1348 N N . SER A 1 172 ? -13.037 -13.287 6.652 1.00 92.19 172 SER A N 1
ATOM 1349 C CA . SER A 1 172 ? -13.136 -14.684 6.222 1.00 92.19 172 SER A CA 1
ATOM 1350 C C . SER A 1 172 ? -11.846 -15.469 6.481 1.00 92.19 172 SER A C 1
ATOM 1352 O O . SER A 1 172 ? -11.904 -16.568 7.029 1.00 92.19 172 SER A O 1
ATOM 1354 N N . GLU A 1 173 ? -10.682 -14.892 6.166 1.00 91.81 173 GLU A N 1
ATOM 1355 C CA . GLU A 1 173 ? -9.377 -15.516 6.418 1.00 91.81 173 GLU A CA 1
ATOM 1356 C C . GLU A 1 173 ? -9.013 -15.499 7.905 1.00 91.81 173 GLU A C 1
ATOM 1358 O O . GLU A 1 173 ? -8.369 -16.425 8.394 1.00 91.81 173 GLU A O 1
ATOM 1363 N N . ALA A 1 174 ? -9.501 -14.502 8.649 1.00 90.38 174 ALA A N 1
ATOM 1364 C CA . ALA A 1 174 ? -9.390 -14.452 10.103 1.00 90.38 174 ALA A CA 1
ATOM 1365 C C . ALA A 1 174 ? -10.217 -15.542 10.817 1.00 90.38 174 ALA A C 1
ATOM 1367 O O . ALA A 1 174 ? -10.056 -15.737 12.020 1.00 90.38 174 ALA A O 1
ATOM 1368 N N . GLY A 1 175 ? -11.087 -16.264 10.099 1.00 90.81 175 GLY A N 1
ATOM 1369 C CA . GLY A 1 175 ? -11.876 -17.374 10.637 1.00 90.81 175 GLY A CA 1
ATOM 1370 C C . GLY A 1 175 ? -13.259 -16.982 11.163 1.00 90.81 175 GLY A C 1
ATOM 1371 O O . GLY A 1 175 ? -13.894 -17.783 11.850 1.00 90.81 175 GLY A O 1
ATOM 1372 N N . TYR A 1 176 ? -13.758 -15.784 10.844 1.00 92.44 176 TYR A N 1
ATOM 1373 C CA . TYR A 1 176 ? -15.131 -15.399 11.167 1.00 92.44 176 TYR A CA 1
ATOM 1374 C C . TYR A 1 176 ? -16.121 -16.060 10.194 1.00 92.44 176 TYR A C 1
ATOM 1376 O O . TYR A 1 176 ? -16.214 -15.704 9.018 1.00 92.44 176 TYR A O 1
ATOM 1384 N N . LEU A 1 177 ? -16.901 -17.025 10.692 1.00 88.44 177 LEU A N 1
ATOM 1385 C CA . LEU A 1 177 ? -17.828 -17.829 9.880 1.00 88.44 177 LEU A CA 1
ATOM 1386 C C . LEU A 1 177 ? -18.961 -16.998 9.246 1.00 88.44 177 LEU A C 1
ATOM 1388 O O . LEU A 1 177 ? -19.424 -17.314 8.148 1.00 88.44 177 LEU A O 1
ATOM 1392 N N . GLY A 1 178 ? -19.378 -15.910 9.902 1.00 89.44 178 GLY A N 1
ATOM 1393 C CA . GLY A 1 178 ? -20.411 -14.995 9.410 1.00 89.44 178 GLY A CA 1
ATOM 1394 C C . GLY A 1 178 ? -19.955 -14.062 8.280 1.00 89.44 178 GLY A C 1
ATOM 1395 O O . GLY A 1 178 ? -20.771 -13.292 7.771 1.00 89.44 178 GLY A O 1
ATOM 1396 N N . ALA A 1 179 ? -18.683 -14.116 7.858 1.00 89.25 179 ALA A N 1
ATOM 1397 C CA . ALA A 1 179 ? -18.117 -13.191 6.868 1.00 89.25 179 ALA A CA 1
ATOM 1398 C C . ALA A 1 179 ? -18.877 -13.206 5.532 1.00 89.25 179 ALA A C 1
ATOM 1400 O O . ALA A 1 179 ? -19.102 -12.162 4.929 1.00 89.25 179 ALA A O 1
ATOM 1401 N N . SER A 1 180 ? -19.357 -14.376 5.102 1.00 86.81 180 SER A N 1
ATOM 1402 C CA . SER A 1 180 ? -20.131 -14.519 3.858 1.00 86.81 180 SER A CA 1
ATOM 1403 C C . SER A 1 180 ? -21.439 -13.713 3.841 1.00 86.81 180 SER A C 1
ATOM 1405 O O . SER A 1 180 ? -21.906 -13.324 2.773 1.00 86.81 180 SER A O 1
ATOM 1407 N N . VAL A 1 181 ? -22.018 -13.426 5.013 1.00 87.81 181 VAL A N 1
ATOM 1408 C CA . VAL A 1 181 ? -23.273 -12.669 5.167 1.00 87.81 181 VAL A CA 1
ATOM 1409 C C . VAL A 1 181 ? -23.027 -11.156 5.167 1.00 87.81 181 VAL A C 1
ATOM 1411 O O . VAL A 1 181 ? -23.937 -10.385 4.866 1.00 87.81 181 VAL A O 1
ATOM 1414 N N . LEU A 1 182 ? -21.804 -10.719 5.485 1.00 84.19 182 LEU A N 1
ATOM 1415 C CA . LEU A 1 182 ? -21.390 -9.315 5.381 1.00 84.19 182 LEU A CA 1
ATOM 1416 C C . LEU A 1 182 ? -21.186 -8.880 3.918 1.00 84.19 182 LEU A C 1
ATOM 1418 O O . LEU A 1 182 ? -21.293 -7.688 3.622 1.00 84.19 182 LEU A O 1
ATOM 1422 N N . ALA A 1 183 ? -20.979 -9.849 3.015 1.00 74.00 183 ALA A N 1
ATOM 1423 C CA . ALA A 1 183 ? -20.738 -9.653 1.585 1.00 74.00 183 ALA A CA 1
ATOM 1424 C C . ALA A 1 183 ? -19.595 -8.648 1.311 1.00 74.00 183 ALA A C 1
ATOM 1426 O O . ALA A 1 183 ? -18.748 -8.408 2.169 1.00 74.00 183 ALA A O 1
ATOM 1427 N N . ASP A 1 184 ? -19.575 -8.041 0.122 1.00 75.81 184 ASP A N 1
ATOM 1428 C CA . ASP A 1 184 ? -18.535 -7.085 -0.299 1.00 75.81 184 ASP A CA 1
ATOM 1429 C C . ASP A 1 184 ? -18.566 -5.748 0.472 1.00 75.81 184 ASP A C 1
ATOM 1431 O O . ASP A 1 184 ? -17.737 -4.874 0.227 1.00 75.81 184 ASP A O 1
ATOM 1435 N N . ALA A 1 185 ? -19.530 -5.545 1.378 1.00 82.25 185 ALA A N 1
ATOM 1436 C CA . ALA A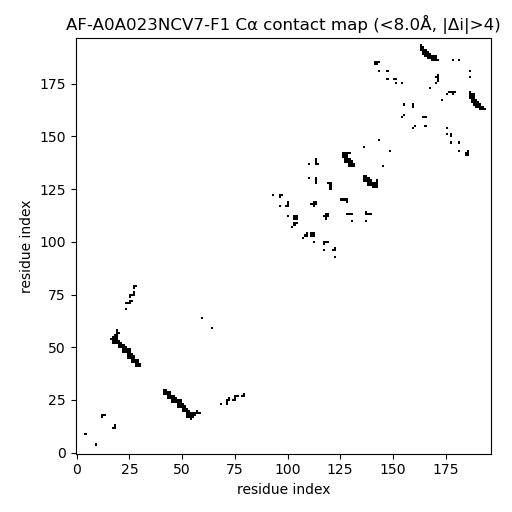 1 185 ? -19.675 -4.286 2.104 1.00 82.25 185 ALA A CA 1
ATOM 1437 C C . ALA A 1 185 ? -18.644 -4.128 3.234 1.00 82.25 185 ALA A C 1
ATOM 1439 O O . ALA A 1 185 ? -18.242 -3.005 3.527 1.00 82.25 185 ALA A O 1
ATOM 1440 N N . VAL A 1 186 ? -18.237 -5.229 3.882 1.00 88.25 186 VAL A N 1
ATOM 1441 C CA . VAL A 1 186 ? -17.280 -5.220 5.002 1.00 88.25 186 VAL A CA 1
ATOM 1442 C C . VAL A 1 186 ? -16.401 -6.470 4.941 1.00 88.25 186 VAL A C 1
ATOM 1444 O O . VAL A 1 186 ? -16.807 -7.545 5.382 1.00 88.25 186 VAL A O 1
ATOM 1447 N N . CYS A 1 187 ? -15.182 -6.315 4.419 1.00 90.56 187 CYS A N 1
ATOM 1448 C CA . CYS A 1 187 ? -14.204 -7.405 4.304 1.00 90.56 187 CYS A CA 1
ATOM 1449 C C . CYS A 1 187 ? -13.112 -7.330 5.379 1.00 90.56 187 CYS A C 1
ATOM 1451 O O . CYS A 1 187 ? -12.798 -8.346 5.992 1.00 90.56 187 CYS A O 1
ATOM 1453 N N . GLY A 1 188 ? -12.571 -6.137 5.635 1.00 92.12 188 GLY A N 1
ATOM 1454 C CA . GLY A 1 188 ? -11.555 -5.894 6.660 1.00 92.12 188 GLY A CA 1
ATOM 1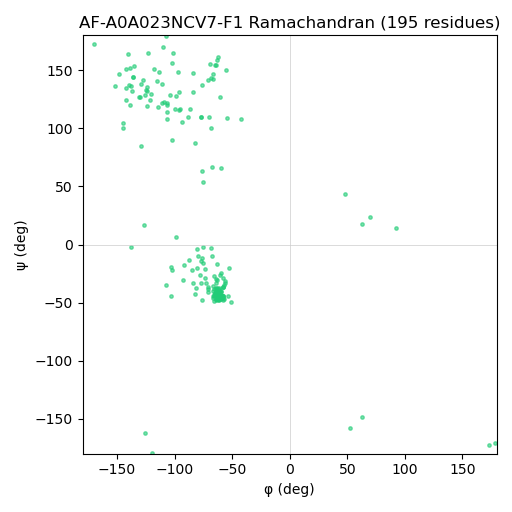455 C C . GLY A 1 188 ? -12.137 -5.259 7.921 1.00 92.12 188 GLY A C 1
ATOM 1456 O O . GLY A 1 188 ? -13.177 -4.603 7.883 1.00 92.12 188 GLY A O 1
ATOM 1457 N N . MET A 1 189 ? -11.457 -5.441 9.051 1.00 93.12 189 MET A N 1
ATOM 1458 C CA . MET A 1 189 ? -11.855 -4.873 10.333 1.00 93.12 189 MET A CA 1
ATOM 1459 C C . MET A 1 189 ? -10.647 -4.637 11.240 1.00 93.12 189 MET A C 1
ATOM 1461 O O . MET A 1 189 ? -9.813 -5.521 11.430 1.00 93.12 189 MET A O 1
ATOM 1465 N N . ALA A 1 190 ? -10.626 -3.472 11.887 1.00 93.44 190 ALA A N 1
ATOM 1466 C CA . ALA A 1 190 ? -9.847 -3.234 13.094 1.00 93.44 190 ALA A CA 1
ATOM 1467 C C . ALA A 1 190 ? -10.811 -3.061 14.275 1.00 93.44 190 ALA A C 1
ATOM 1469 O O . ALA A 1 190 ? -11.684 -2.195 14.251 1.00 93.44 190 ALA A O 1
ATOM 1470 N N . ALA A 1 191 ? -10.669 -3.895 15.301 1.00 92.00 191 ALA A N 1
ATOM 1471 C CA . ALA A 1 191 ? -11.500 -3.885 16.496 1.00 92.00 191 ALA A CA 1
ATOM 1472 C C . ALA A 1 191 ? -10.626 -3.735 17.740 1.00 92.00 191 ALA A C 1
ATOM 1474 O O . ALA A 1 191 ? -9.613 -4.416 17.881 1.00 92.00 191 ALA A O 1
ATOM 1475 N N . ILE A 1 192 ? -11.037 -2.867 18.662 1.00 89.19 192 ILE A N 1
ATOM 1476 C CA . ILE A 1 192 ? -10.341 -2.630 19.930 1.00 89.19 192 ILE A CA 1
ATOM 1477 C C . ILE A 1 192 ? -11.340 -2.827 21.062 1.00 89.19 192 ILE A C 1
ATOM 1479 O O . ILE A 1 192 ? -12.423 -2.237 21.061 1.00 89.19 192 ILE A O 1
ATOM 1483 N N . ARG A 1 193 ? -10.972 -3.643 22.051 1.00 86.00 193 ARG A N 1
ATOM 1484 C CA . ARG A 1 193 ? -11.774 -3.825 23.259 1.00 86.00 193 ARG A CA 1
ATOM 1485 C C . ARG A 1 193 ? -11.400 -2.760 24.282 1.00 86.00 193 ARG A C 1
ATOM 1487 O O . ARG A 1 193 ? -10.289 -2.749 24.807 1.00 86.00 193 ARG A O 1
ATOM 1494 N N . ILE A 1 194 ? -12.364 -1.910 24.617 1.00 81.31 194 ILE A N 1
ATOM 1495 C CA . ILE A 1 194 ? -12.237 -0.937 25.701 1.00 81.31 194 ILE A CA 1
ATOM 1496 C C . ILE A 1 194 ? -12.816 -1.573 26.967 1.00 81.31 194 ILE A C 1
ATOM 1498 O O . ILE A 1 194 ? -14.031 -1.703 27.107 1.00 81.31 194 ILE A O 1
ATOM 1502 N N . ASN A 1 195 ? -11.951 -1.993 27.890 1.00 72.06 195 ASN A N 1
ATOM 1503 C CA . ASN A 1 195 ? -12.396 -2.429 29.213 1.00 72.06 195 ASN A CA 1
ATOM 1504 C C . ASN A 1 195 ? -12.751 -1.198 30.058 1.00 72.06 195 ASN A C 1
ATOM 1506 O O . ASN A 1 195 ? -11.997 -0.222 30.066 1.00 72.06 195 ASN A O 1
ATOM 1510 N N . SER A 1 196 ? -13.858 -1.242 30.806 1.00 55.16 196 SER A N 1
ATOM 1511 C CA . SER A 1 196 ? -14.013 -0.294 31.911 1.00 55.16 196 SER A CA 1
ATOM 1512 C C . SER A 1 196 ? -13.027 -0.684 33.013 1.00 55.16 196 SER A C 1
ATOM 1514 O O . SER A 1 196 ? -12.798 -1.872 33.255 1.00 55.16 196 SER A O 1
ATOM 1516 N N . LYS A 1 197 ? -12.426 0.314 33.661 1.00 46.00 197 LYS A N 1
ATOM 1517 C CA . LYS A 1 197 ? -11.955 0.114 35.034 1.00 46.00 197 LYS A CA 1
ATOM 1518 C C . LYS A 1 197 ? -13.141 -0.171 35.952 1.00 46.00 197 LYS A C 1
ATOM 1520 O O . LYS A 1 197 ? -14.277 0.208 35.572 1.00 46.00 197 LYS A O 1
#

Foldseek 3Di:
DDDDDDPVVVVVCVVVLFPDKDKAFQWAFAPPPPPDDDDPPRDIDGPDMDMDTDNDDDDDDPVRSVVVNVVSPVVSVVVNVVVVVVVVVLVVQLVVLVVVLVVCVVPHPNCCLQVDPPHPCSNPVDQWDWDCDPNDIRIGGQDDDPVVVVLVVVVCCVPPVVDQWDWDQACVVVPSPCRVVSPPSDGTDTTGDDDDD

pLDDT: mean 87.78, std 11.38, range [45.31, 97.38]

Organism: NCBI:txid451067

Solvent-accessible surface area (backbone atoms only — not comparable to full-atom values): 12001 Å² total; per-residue (Å²): 136,90,81,82,78,58,70,70,58,54,52,50,32,55,76,70,59,33,64,24,74,53,75,46,76,28,51,28,74,40,80,85,68,75,92,76,71,100,68,91,64,74,44,75,37,82,75,48,70,52,76,46,76,30,75,49,86,68,88,78,57,66,72,57,52,52,52,49,51,52,52,38,53,55,49,21,54,51,49,41,52,54,53,50,51,54,49,51,54,49,51,52,52,40,54,56,46,50,54,53,46,51,49,39,52,73,77,51,53,77,61,42,41,70,77,43,86,81,29,56,62,78,64,42,94,58,72,40,44,75,47,81,54,97,95,40,80,47,78,38,76,57,61,76,55,74,71,53,48,48,53,52,50,51,51,43,54,72,79,41,60,92,49,67,51,52,75,46,75,37,39,58,82,73,64,44,83,66,34,77,80,49,43,95,77,53,46,51,51,78,48,73,66,81,76,80,131

Radius of gyration: 25.62 Å; Cα contacts (8 Å, |Δi|>4): 197; chains: 1; bounding box: 59×35×69 Å

Secondary structure (DSSP, 8-state):
-PPPPPHHHHHHHHHTT-SEEEEEEEEEE-----S--------EEEEEEEEEEESS-----HHHHHHHHHHHHHHHHHHHHHHHHHHHHHHHHHHHHHHHHHHHHHHS-TTHHHHSSS-HHHHS--SEEEEEETTEEEEEES---HHHHHHHHHHHHHHSTTSSEEEES-TTTTT-TTHHHHGGG---EEEE-----

Mean predicted aligned error: 8.67 Å

InterPro domains:
  IPR001294 Phytochrome [PR01033] (3-24)
  IPR001294 Phytochrome [PR01033] (113-133)
  IPR003018 GAF domain [PF01590] (6-82)
  IPR013515 Phytochrome, central region [PF00360] (96-196)
  IPR013516 Phytochrome chromophore binding site [PS00245] (3-12)
  IPR016132 Phytochrome chromophore attachment domain [PS50046] (1-73)
  IPR029016 GAF-like domain superfamily [G3DSA:3.30.450.40] (7-87)
  IPR043150 Phytochrome, PHY domain superfamily [G3DSA:3.30.450.270] (88-196)